Protein AF-A0A532U6E9-F1 (afdb_monomer)

Secondary structure (DSSP, 8-state):
---GGGHHHHHHHHHTTT-HHHHHHHH-SSHHHHHHTHHHHTT----HHHHHHHHHHHHHHHHTT----HHHHHHHHHHHHHTS-TTPPPPHHHHHHHHHHHHHHTT-SSHHHHHHHHTTTTT-PPPHHHHHHHHHHGGG-HHHHHHHHT-SS--HHHHHHHHHHHHTT--GGGHHHHHHHH-SSS--GGG-S--HHHHHHHHHH--S-HHHHHHHHHHT--GGGHHHHHHHHHHHT-HHHHHHHHHHHHT-

Sequence (252 aa):
MAQDSDVPELLEKHLMRFYPERFLPNHVRTARDLFDNRRFVREFACDEFALKYLLDVIIEAVQDGERFRTLDCLRVIRDIVKRRPSELQLGCRTLDRLFFLYRAFIFHRNADVRWCVSWFVKDQVLDDDKIRWLISNYKKSKHVVDRLLLHPCRHPLITDWAAKVWEAGEFRDRRSQVIGLLISDDIPPFVGETDNTAIIWAIYYARVTDEVKRQLLMKHFSFDGIDALLEVCNRLDYPSVLEFALDAAHRR

Foldseek 3Di:
DPDPVCVVVVVLLQCCQVCVVVRVVVQDQALASCLVSLVSLLVHALDQVSLLNLLVRVVVCVVVVHDHPQLSSLLSSLSNLVNDDLPDAHDPSSLVSLLVLLVVFCLPPDPSSVVSSLSSCPSHADDPVSLVVLLVCVVRHVSSVCCLLQPQAQDPSSLVSLVVCVVVVHPVVLQLSSQQNPDDLARDCVVDPDPLLSVLSNLLSHRYDPVSSLVHCLVSDDPSNVVSSVVSCVVSVPVVSVVSVVVVVVVD

Solvent-accessible surface area (backbone atoms only — not comparable to full-atom values): 14300 Å² total; per-residue (Å²): 132,83,59,84,81,51,51,64,58,54,49,47,52,61,41,24,62,79,41,34,89,76,36,37,68,78,63,40,74,41,47,62,34,39,51,77,45,37,76,54,62,44,67,31,67,62,43,69,68,54,52,44,54,54,47,50,32,46,49,51,35,61,76,73,65,54,89,62,65,59,60,64,44,48,45,35,55,32,50,22,59,66,63,41,61,79,86,63,73,73,56,70,75,49,46,51,53,37,46,50,54,27,68,74,33,52,78,42,90,51,63,68,44,21,57,39,37,52,54,58,64,53,68,41,86,70,56,71,71,60,48,53,52,39,68,78,43,30,93,78,30,72,67,42,39,48,52,64,63,56,44,67,60,74,47,71,72,57,31,57,47,35,52,53,37,53,76,69,62,53,58,72,95,47,42,26,41,45,50,3,56,59,35,65,96,51,77,55,76,89,67,57,98,58,61,54,47,46,49,52,48,9,50,70,54,29,57,59,57,72,67,58,41,50,53,50,50,59,72,66,60,50,81,94,21,45,70,53,46,54,54,50,29,66,74,69,70,40,64,70,52,52,52,52,53,51,56,56,58,76,73,109

Radius of gyration: 23.08 Å; Cα contacts (8 Å, |Δi|>4): 278; chains: 1; bounding box: 60×30×74 Å

pLDDT: mean 94.99, std 6.85, range [49.75, 98.81]

Mean predicted aligned error: 4.26 Å

Structure (mmCIF, N/CA/C/O backbone):
data_AF-A0A532U6E9-F1
#
_entry.id   AF-A0A532U6E9-F1
#
loop_
_atom_site.group_PDB
_atom_site.id
_atom_site.type_symbol
_atom_site.label_atom_id
_atom_site.label_alt_id
_atom_site.label_comp_id
_atom_site.label_asym_id
_atom_site.label_entity_id
_atom_site.label_seq_id
_atom_site.pdbx_PDB_ins_code
_atom_site.Cartn_x
_atom_site.Cartn_y
_atom_site.Cartn_z
_atom_site.occupancy
_atom_site.B_iso_or_equiv
_atom_site.auth_seq_id
_atom_site.auth_comp_id
_atom_site.auth_asym_id
_atom_site.auth_atom_id
_atom_site.pdbx_PDB_model_num
ATOM 1 N N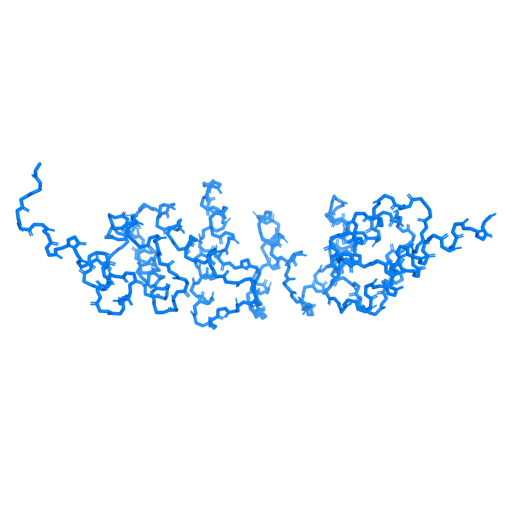 . MET A 1 1 ? 0.724 8.693 44.425 1.00 49.75 1 MET A N 1
ATOM 2 C CA . MET A 1 1 ? 0.483 7.386 45.068 1.00 49.75 1 MET A CA 1
ATOM 3 C C . MET A 1 1 ? -0.780 6.833 44.4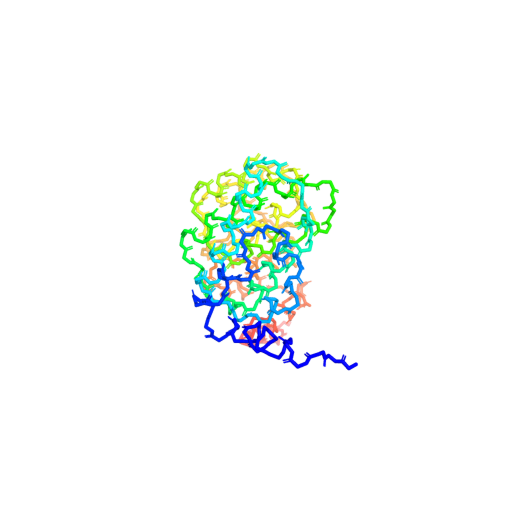41 1.00 49.75 1 MET A C 1
ATOM 5 O O . MET A 1 1 ? -1.822 7.441 44.640 1.00 49.75 1 MET A O 1
ATOM 9 N N . ALA A 1 2 ? -0.673 5.814 43.586 1.00 50.19 2 ALA A N 1
ATOM 10 C CA . ALA A 1 2 ? -1.857 5.099 43.108 1.00 50.19 2 ALA A CA 1
ATOM 11 C C . ALA A 1 2 ? -2.498 4.405 44.319 1.00 50.19 2 ALA A C 1
ATOM 13 O O . ALA A 1 2 ? -1.767 3.891 45.166 1.00 50.19 2 ALA A O 1
ATOM 14 N N . GLN A 1 3 ? -3.820 4.478 44.455 1.00 55.97 3 GLN A N 1
ATOM 15 C CA . GLN A 1 3 ? -4.530 3.733 45.494 1.00 55.97 3 GLN A CA 1
ATOM 16 C C . GLN A 1 3 ? -4.402 2.235 45.172 1.00 55.97 3 GLN A C 1
ATOM 18 O O . GLN A 1 3 ? -4.444 1.860 44.002 1.00 55.97 3 GLN A O 1
ATOM 23 N N . ASP A 1 4 ? -4.242 1.376 46.184 1.00 62.16 4 ASP A N 1
ATOM 24 C CA . ASP A 1 4 ? -4.079 -0.083 46.010 1.00 62.16 4 ASP A CA 1
ATOM 25 C C . ASP A 1 4 ? -5.216 -0.742 45.189 1.00 62.16 4 ASP A C 1
ATOM 27 O O . ASP A 1 4 ? -5.048 -1.845 44.670 1.00 62.16 4 ASP A O 1
ATOM 31 N N . SER A 1 5 ? -6.352 -0.056 45.004 1.00 61.44 5 SER A N 1
ATOM 32 C CA . SER A 1 5 ? -7.466 -0.470 44.141 1.00 61.44 5 SER A CA 1
ATOM 33 C C . SER A 1 5 ? -7.154 -0.484 42.639 1.00 61.44 5 SER A C 1
ATOM 35 O O . SER A 1 5 ? -7.855 -1.167 41.898 1.00 61.44 5 SER A O 1
ATOM 37 N N . ASP A 1 6 ? -6.116 0.222 42.181 1.00 82.00 6 ASP A N 1
ATOM 38 C CA . ASP A 1 6 ? -5.831 0.395 40.744 1.00 82.00 6 ASP A CA 1
ATOM 39 C C . ASP A 1 6 ? -4.861 -0.663 40.194 1.00 82.00 6 ASP A C 1
ATOM 41 O O . ASP A 1 6 ? -4.665 -0.778 38.981 1.00 82.00 6 ASP A O 1
ATOM 45 N N . VAL A 1 7 ? -4.235 -1.450 41.078 1.00 89.94 7 VAL A N 1
ATOM 46 C CA . VAL A 1 7 ? -3.228 -2.444 40.685 1.00 89.94 7 VAL A CA 1
ATOM 47 C C . VAL A 1 7 ? -3.828 -3.558 39.817 1.00 89.94 7 VAL A C 1
ATOM 49 O O . VAL A 1 7 ? -3.242 -3.837 38.769 1.00 89.94 7 VAL A O 1
ATOM 52 N N . PRO A 1 8 ? -4.985 -4.171 40.154 1.00 92.38 8 PRO A N 1
ATOM 53 C CA . PRO A 1 8 ? -5.589 -5.195 39.303 1.00 92.38 8 PRO A CA 1
ATOM 54 C C . PRO A 1 8 ? -5.927 -4.674 37.902 1.00 92.38 8 PRO A C 1
ATOM 56 O O . PRO A 1 8 ? -5.563 -5.309 36.917 1.00 92.38 8 PRO A O 1
ATOM 59 N N . GLU A 1 9 ? -6.535 -3.490 37.795 1.00 91.31 9 GLU A N 1
ATOM 60 C CA . GLU A 1 9 ? -6.903 -2.900 36.501 1.00 91.31 9 GLU A CA 1
ATOM 61 C C . GLU A 1 9 ? -5.664 -2.589 35.648 1.00 91.31 9 GLU A C 1
ATOM 63 O O . GLU A 1 9 ? -5.637 -2.852 34.444 1.00 91.31 9 GLU A O 1
ATOM 68 N N . LEU A 1 10 ? -4.605 -2.054 36.264 1.00 91.44 10 LEU A N 1
ATOM 69 C CA . LEU A 1 10 ? -3.346 -1.803 35.569 1.00 91.44 10 LEU A CA 1
ATOM 70 C C . LEU A 1 10 ? -2.729 -3.106 35.044 1.00 91.44 10 LEU A C 1
ATOM 72 O O . LEU A 1 10 ? -2.256 -3.149 33.905 1.00 91.44 10 LEU A O 1
ATOM 76 N N . LEU A 1 11 ? -2.751 -4.171 35.850 1.00 93.75 11 LEU A N 1
ATOM 77 C CA . LEU A 1 11 ? -2.273 -5.488 35.439 1.00 93.75 11 LEU A CA 1
ATOM 78 C C . LEU A 1 11 ? -3.103 -6.044 34.280 1.00 93.75 11 LEU A C 1
ATOM 80 O O . LEU A 1 11 ? -2.515 -6.496 33.299 1.00 93.75 11 LEU A O 1
ATOM 84 N N . GLU A 1 12 ? -4.434 -5.958 34.329 1.00 94.19 12 GLU A N 1
ATOM 85 C CA . GLU A 1 12 ? -5.301 -6.389 33.224 1.00 94.19 12 GLU A CA 1
ATOM 86 C C . GLU A 1 12 ? -4.990 -5.630 31.927 1.00 94.19 12 GLU A C 1
ATOM 88 O O . GLU A 1 12 ? -4.822 -6.251 30.871 1.00 94.19 12 GLU A O 1
ATOM 93 N N . LYS A 1 13 ? -4.783 -4.307 32.004 1.00 92.69 13 LYS A N 1
ATOM 94 C CA . LYS A 1 13 ? -4.394 -3.493 30.843 1.00 92.69 13 LYS A CA 1
ATOM 95 C C . LYS A 1 13 ? -3.073 -3.942 30.223 1.00 92.69 13 LYS A C 1
ATOM 97 O O . LYS A 1 13 ? -2.944 -3.954 28.998 1.00 92.69 13 LYS A O 1
ATOM 102 N N . HIS A 1 14 ? -2.101 -4.347 31.039 1.00 92.50 14 HIS A N 1
ATOM 103 C CA . HIS A 1 14 ? -0.853 -4.928 30.544 1.00 92.50 14 HIS A CA 1
ATOM 104 C C . HIS A 1 14 ? -1.028 -6.359 30.022 1.00 92.50 14 HIS A C 1
ATOM 106 O O . HIS A 1 14 ? -0.367 -6.730 29.052 1.00 92.50 14 HIS A O 1
ATOM 112 N N . LEU A 1 15 ? -1.921 -7.155 30.613 1.00 93.44 15 LEU A N 1
ATOM 113 C CA . LEU A 1 15 ? -2.228 -8.513 30.161 1.00 93.44 15 LEU A CA 1
ATOM 114 C C . LEU A 1 15 ? -2.957 -8.537 28.813 1.00 93.44 15 LEU A C 1
ATOM 116 O O . LEU A 1 15 ? -2.807 -9.516 28.080 1.00 93.44 15 LEU A O 1
ATOM 120 N N . MET A 1 16 ? -3.655 -7.460 28.433 1.00 94.06 16 MET A N 1
ATOM 121 C CA . MET A 1 16 ? -4.300 -7.343 27.118 1.00 94.06 16 MET A CA 1
ATOM 122 C C . MET A 1 16 ? -3.352 -7.631 25.947 1.00 94.06 16 MET A C 1
ATOM 124 O O . MET A 1 16 ? -3.779 -8.221 24.961 1.00 94.06 16 MET A O 1
ATOM 128 N N . ARG A 1 17 ? -2.067 -7.259 26.046 1.00 92.19 17 ARG A N 1
ATOM 129 C CA . ARG A 1 17 ? -1.097 -7.492 24.957 1.00 92.19 17 ARG A CA 1
ATOM 130 C C . ARG A 1 17 ? -0.740 -8.966 24.762 1.00 92.19 17 ARG A C 1
ATOM 132 O O . ARG A 1 17 ? -0.229 -9.329 23.710 1.00 92.19 17 ARG A O 1
ATOM 139 N N . PHE A 1 18 ? -0.944 -9.781 25.794 1.00 92.69 18 PHE A N 1
ATOM 140 C CA . PHE A 1 18 ? -0.621 -11.207 25.796 1.00 92.69 18 PHE A CA 1
ATOM 141 C C . PHE A 1 18 ? -1.860 -12.072 25.565 1.00 92.69 18 PHE A C 1
ATOM 143 O O . PHE A 1 18 ? -1.761 -13.120 24.938 1.00 92.69 18 PHE A O 1
ATOM 150 N N . TYR A 1 19 ? -3.018 -11.628 26.060 1.00 94.94 19 TYR A N 1
ATOM 151 C CA . TYR A 1 19 ? -4.281 -12.360 25.982 1.00 94.94 19 TYR A CA 1
ATOM 152 C C . TYR A 1 19 ? -5.419 -11.431 25.524 1.00 94.94 19 TYR A C 1
ATOM 154 O O . TYR A 1 19 ? -6.351 -11.165 26.296 1.00 94.94 19 TYR A O 1
ATOM 162 N N . PRO A 1 20 ? -5.357 -10.899 24.288 1.00 95.31 20 PRO A N 1
ATOM 163 C CA . PRO A 1 20 ? -6.310 -9.899 23.813 1.00 95.31 20 PRO A CA 1
ATOM 164 C C . PRO A 1 20 ? -7.749 -10.417 23.827 1.00 95.31 20 PRO A C 1
ATOM 166 O O . PRO A 1 20 ? -8.643 -9.689 24.241 1.00 95.31 20 PRO A O 1
ATOM 169 N N . GLU A 1 21 ? -7.972 -11.689 23.494 1.00 95.75 21 GLU A N 1
ATOM 170 C CA . GLU A 1 21 ? -9.293 -12.337 23.521 1.00 95.75 21 GLU A CA 1
ATOM 171 C C . GLU A 1 21 ? -10.008 -12.233 24.868 1.00 95.75 21 GLU A C 1
ATOM 173 O O . GLU A 1 21 ? -11.226 -12.073 24.922 1.00 95.75 21 GLU A O 1
ATOM 178 N N . ARG A 1 22 ? -9.245 -12.288 25.964 1.00 95.88 22 ARG A N 1
ATOM 179 C CA . ARG A 1 22 ? -9.795 -12.296 27.318 1.00 95.88 22 ARG A CA 1
ATOM 180 C C . ARG A 1 22 ? -10.010 -10.895 27.877 1.00 95.88 22 ARG A C 1
ATOM 182 O O . ARG A 1 22 ? -10.997 -10.674 28.571 1.00 95.88 22 ARG A O 1
ATOM 189 N N . PHE A 1 23 ? -9.072 -9.980 27.637 1.00 96.06 23 PHE A N 1
ATOM 190 C CA . PHE A 1 23 ? -9.046 -8.692 28.339 1.00 96.06 23 PHE A CA 1
ATOM 191 C C . PHE A 1 23 ? -9.462 -7.510 27.461 1.00 96.06 23 PHE A C 1
ATOM 193 O O . PHE A 1 23 ? -10.037 -6.553 27.974 1.00 96.06 23 PHE A O 1
ATOM 200 N N . LEU A 1 24 ? -9.235 -7.560 26.144 1.00 95.88 24 LEU A N 1
ATOM 201 C CA . LEU A 1 24 ? -9.554 -6.432 25.266 1.00 95.88 24 LEU A CA 1
ATOM 202 C C . LEU A 1 24 ? -11.051 -6.066 25.290 1.00 95.88 24 LEU A C 1
ATOM 204 O O . LEU A 1 24 ? -11.338 -4.881 25.463 1.00 95.88 24 LEU A O 1
ATOM 208 N N . PRO A 1 25 ? -12.007 -7.020 25.235 1.00 97.06 25 PRO A N 1
ATOM 209 C CA . PRO A 1 25 ? -13.433 -6.681 25.282 1.00 97.06 25 PRO A CA 1
ATOM 210 C C . PRO A 1 25 ? -13.914 -6.093 26.616 1.00 97.06 25 PRO A C 1
ATOM 212 O O . PRO A 1 25 ? -14.968 -5.451 26.688 1.00 97.06 25 PRO A O 1
ATOM 215 N N . ASN A 1 26 ? -13.145 -6.288 27.690 1.00 96.06 26 ASN A N 1
ATOM 216 C CA . ASN A 1 26 ? -13.468 -5.732 29.001 1.00 96.06 26 ASN A CA 1
ATOM 217 C C . ASN A 1 26 ? -13.067 -4.259 29.109 1.00 96.06 26 ASN A C 1
ATOM 219 O O . ASN A 1 26 ? -13.745 -3.503 29.800 1.00 96.06 26 ASN A O 1
ATOM 223 N N . HIS A 1 27 ? -12.011 -3.845 28.402 1.00 96.12 27 HIS A N 1
ATOM 224 C CA . HIS A 1 27 ? -11.484 -2.480 28.477 1.00 96.12 27 HIS A CA 1
ATOM 225 C C . HIS A 1 27 ? -11.802 -1.615 27.261 1.00 96.12 27 HIS A C 1
ATOM 227 O O . HIS A 1 27 ? -11.734 -0.395 27.369 1.00 96.12 27 HIS A O 1
ATOM 233 N N . VAL A 1 28 ? -12.099 -2.212 26.106 1.00 97.62 28 VAL A N 1
ATOM 234 C CA . VAL A 1 28 ? -12.366 -1.492 24.858 1.00 97.62 28 VAL A CA 1
ATOM 235 C C . VAL A 1 28 ? -13.678 -1.990 24.273 1.00 97.62 28 VAL A C 1
ATOM 237 O O . VAL A 1 28 ? -13.712 -3.047 23.654 1.00 97.62 28 VAL A O 1
ATOM 240 N N . ARG A 1 29 ? -14.765 -1.238 24.458 1.00 97.69 29 ARG A N 1
ATOM 241 C CA . ARG A 1 29 ? -16.074 -1.549 23.855 1.00 97.69 29 ARG A CA 1
ATOM 242 C C . ARG A 1 29 ? -16.485 -0.518 22.816 1.00 97.69 29 ARG A C 1
ATOM 244 O O . ARG A 1 29 ? -17.196 -0.842 21.881 1.00 97.69 29 ARG A O 1
ATOM 251 N N . THR A 1 30 ? -16.006 0.711 22.971 1.00 98.25 30 THR A N 1
ATOM 252 C CA . THR A 1 30 ? -16.317 1.839 22.094 1.00 98.25 30 THR A CA 1
ATOM 253 C C . THR A 1 30 ? -15.047 2.490 21.544 1.00 98.25 30 THR A C 1
ATOM 255 O O . THR A 1 30 ? -13.939 2.309 22.064 1.00 98.25 30 THR A O 1
ATOM 258 N N . ALA A 1 31 ? -15.194 3.330 20.516 1.00 97.69 31 ALA A N 1
ATOM 259 C CA . ALA A 1 31 ? -14.081 4.125 19.994 1.00 97.69 31 ALA A CA 1
ATOM 260 C C . ALA A 1 31 ? -13.501 5.096 21.045 1.00 97.69 31 ALA A C 1
ATOM 262 O O . ALA A 1 31 ? -12.319 5.449 20.989 1.00 97.69 31 ALA A O 1
ATOM 263 N N . ARG A 1 32 ? -14.311 5.518 22.027 1.00 97.75 32 ARG A N 1
ATOM 264 C CA . ARG A 1 32 ? -13.841 6.313 23.168 1.00 97.75 32 ARG A CA 1
ATOM 265 C C . ARG A 1 32 ? -12.938 5.489 24.079 1.00 97.75 32 ARG A C 1
ATOM 267 O O . ARG A 1 32 ? -11.838 5.942 24.385 1.00 97.75 32 ARG A O 1
ATOM 274 N N . ASP A 1 33 ? -13.347 4.274 24.427 1.00 97.75 33 ASP A N 1
ATOM 275 C CA . ASP A 1 33 ? -12.541 3.385 25.269 1.00 97.75 33 ASP A CA 1
ATOM 276 C C . ASP A 1 33 ? -11.207 3.038 24.599 1.00 97.75 33 ASP A C 1
ATOM 278 O O . ASP A 1 33 ? -10.162 2.999 25.252 1.00 97.75 33 ASP A O 1
ATOM 282 N N . LEU A 1 34 ? -11.218 2.848 23.274 1.00 97.81 34 LEU A N 1
ATOM 283 C CA . LEU A 1 34 ? -10.000 2.670 22.485 1.00 97.81 34 LEU A CA 1
ATOM 284 C C . LEU A 1 34 ? -9.073 3.881 22.611 1.00 97.81 34 LEU A C 1
ATOM 286 O O . LEU A 1 34 ? -7.863 3.725 22.790 1.00 97.81 34 LEU A O 1
ATOM 290 N N . PHE A 1 35 ? -9.616 5.097 22.516 1.00 97.56 35 PHE A N 1
ATOM 291 C CA . PHE A 1 35 ? -8.825 6.305 22.711 1.00 97.56 35 PHE A CA 1
ATOM 292 C C . PHE A 1 35 ? -8.233 6.358 24.122 1.00 97.56 35 PHE A C 1
ATOM 294 O O . PHE A 1 35 ? -7.032 6.607 24.258 1.00 97.56 35 PHE A O 1
ATOM 301 N N . ASP A 1 36 ? -9.026 6.089 25.155 1.00 96.88 36 ASP A N 1
ATOM 302 C CA . ASP A 1 36 ? -8.587 6.158 26.550 1.00 96.88 36 ASP A CA 1
ATOM 303 C C . ASP A 1 36 ? -7.513 5.095 26.861 1.00 96.88 36 ASP A C 1
ATOM 305 O O . ASP A 1 36 ? -6.512 5.397 27.517 1.00 96.88 36 ASP A O 1
ATOM 309 N N . ASN A 1 37 ? -7.612 3.905 26.258 1.00 96.44 37 ASN A N 1
ATOM 310 C CA . ASN A 1 37 ? -6.659 2.800 26.423 1.00 96.44 37 ASN A CA 1
ATOM 311 C C . ASN A 1 37 ? -5.548 2.739 25.355 1.00 96.44 37 ASN A C 1
ATOM 313 O O . ASN A 1 37 ? -4.729 1.815 25.356 1.00 96.44 37 ASN A O 1
ATOM 317 N N . ARG A 1 38 ? -5.451 3.735 24.463 1.00 95.81 38 ARG A N 1
ATOM 318 C CA . ARG A 1 38 ? -4.562 3.714 23.280 1.00 95.81 38 ARG A CA 1
ATOM 319 C C . ARG A 1 38 ? -3.095 3.402 23.573 1.00 95.81 38 ARG A C 1
ATOM 321 O O . ARG A 1 38 ? -2.416 2.873 22.702 1.00 95.81 38 ARG A O 1
ATOM 328 N N . ARG A 1 39 ? -2.581 3.767 24.754 1.00 94.62 39 ARG A N 1
ATOM 329 C CA . ARG A 1 39 ? -1.175 3.526 25.127 1.00 94.62 39 ARG A CA 1
ATOM 330 C C . ARG A 1 39 ? -0.873 2.031 25.225 1.00 94.62 39 ARG A C 1
ATOM 332 O O . ARG A 1 39 ? 0.124 1.602 24.667 1.00 94.62 39 ARG A O 1
ATOM 339 N N . PHE A 1 40 ? -1.768 1.265 25.844 1.00 93.25 40 PHE A N 1
ATOM 340 C CA . PHE A 1 40 ? -1.619 -0.180 26.024 1.00 93.25 40 PHE A CA 1
ATOM 341 C C . PHE A 1 40 ? -1.896 -0.936 24.723 1.00 93.25 40 PHE A C 1
ATOM 343 O O . PHE A 1 40 ? -1.117 -1.791 24.312 1.00 93.25 40 PHE A O 1
ATOM 350 N N . VAL A 1 41 ? -2.967 -0.559 24.016 1.00 93.44 41 VAL A N 1
ATOM 351 C CA . VAL A 1 41 ? -3.371 -1.219 22.763 1.00 93.44 41 VAL A CA 1
ATOM 352 C C . VAL A 1 41 ? -2.329 -1.025 21.656 1.00 93.44 41 VAL A C 1
ATOM 354 O O . VAL A 1 41 ? -2.080 -1.920 20.852 1.00 93.44 41 VAL A O 1
ATOM 357 N N . ARG A 1 42 ? -1.650 0.129 21.632 1.00 91.81 42 ARG A N 1
ATOM 358 C CA . ARG A 1 42 ? -0.570 0.383 20.674 1.00 91.81 42 ARG A CA 1
ATOM 359 C C . ARG A 1 42 ? 0.620 -0.534 20.841 1.00 91.81 42 ARG A C 1
ATOM 361 O O . ARG A 1 42 ? 1.437 -0.498 19.941 1.00 91.81 42 ARG A O 1
ATOM 368 N N . GLU A 1 43 ? 0.782 -1.300 21.912 1.00 88.62 43 GLU A N 1
ATOM 369 C CA . GLU A 1 43 ? 1.930 -2.206 22.073 1.00 88.62 43 GLU A CA 1
ATOM 370 C C . GLU A 1 43 ? 1.693 -3.595 21.480 1.00 88.62 43 GLU A C 1
ATOM 372 O O . GLU A 1 43 ? 2.599 -4.425 21.489 1.00 88.62 43 GLU A O 1
ATOM 377 N N . PHE A 1 44 ? 0.501 -3.854 20.945 1.00 88.88 44 PHE A N 1
ATOM 378 C CA . PHE A 1 44 ? 0.165 -5.173 20.441 1.00 88.88 44 PHE A CA 1
ATOM 379 C C . PHE A 1 44 ? 1.067 -5.553 19.261 1.00 88.88 44 PHE A C 1
ATOM 381 O O . PHE A 1 44 ? 1.377 -4.733 18.380 1.00 88.88 44 PHE A O 1
ATOM 388 N N . ALA A 1 45 ? 1.464 -6.827 19.243 1.00 84.50 45 ALA A N 1
ATOM 389 C CA . ALA A 1 45 ? 1.881 -7.480 18.013 1.00 84.50 45 ALA A CA 1
ATOM 390 C C . ALA A 1 45 ? 0.707 -7.463 17.017 1.00 84.50 45 ALA A C 1
ATOM 392 O O . ALA A 1 45 ? -0.440 -7.246 17.409 1.00 84.50 45 ALA A O 1
ATOM 393 N N . CYS A 1 46 ? 0.981 -7.657 15.726 1.00 82.25 46 CYS A N 1
ATOM 394 C CA . CYS A 1 46 ? -0.074 -7.778 14.718 1.00 82.25 46 CYS A CA 1
ATOM 395 C C . CYS A 1 46 ? -0.827 -9.111 14.900 1.00 82.25 46 CYS A C 1
ATOM 397 O O . CYS A 1 46 ? -0.619 -10.054 14.144 1.00 82.25 46 CYS A O 1
ATOM 399 N N . ASP A 1 47 ? -1.654 -9.176 15.942 1.00 89.19 47 ASP A N 1
ATOM 400 C CA . ASP A 1 47 ? -2.556 -10.271 16.271 1.00 89.19 47 ASP A CA 1
ATOM 401 C C . ASP A 1 47 ? -3.881 -10.101 15.517 1.00 89.19 47 ASP A C 1
ATOM 403 O O . ASP A 1 47 ? -4.477 -9.018 15.513 1.00 89.19 47 ASP A O 1
ATOM 407 N N . GLU A 1 48 ? -4.333 -11.169 14.863 1.00 91.38 48 GLU A N 1
ATOM 408 C CA . GLU A 1 48 ? -5.500 -11.136 13.978 1.00 91.38 48 GLU A CA 1
ATOM 409 C C . GLU A 1 48 ? -6.794 -10.878 14.760 1.00 91.38 48 GLU A C 1
ATOM 411 O O . GLU A 1 48 ? -7.632 -10.087 14.317 1.00 91.38 48 GLU A O 1
ATOM 416 N N . PHE A 1 49 ? -6.952 -11.500 15.937 1.00 94.31 49 PHE A N 1
ATOM 417 C CA . PHE A 1 49 ? -8.128 -11.284 16.776 1.00 94.31 49 PHE A CA 1
ATOM 418 C C . PHE A 1 49 ? -8.201 -9.825 17.223 1.00 94.31 49 PHE A C 1
ATOM 420 O O . PHE A 1 49 ? -9.217 -9.161 17.003 1.00 94.31 49 PHE A O 1
ATOM 427 N N . ALA A 1 50 ? -7.122 -9.310 17.814 1.00 95.00 50 ALA A N 1
ATOM 428 C CA . ALA A 1 50 ? -7.098 -7.959 18.346 1.00 95.00 50 ALA A CA 1
ATOM 429 C C . ALA A 1 50 ? -7.325 -6.917 17.250 1.00 95.00 50 ALA A C 1
ATOM 431 O O . ALA A 1 50 ? -8.127 -6.001 17.426 1.00 95.00 50 ALA A O 1
ATOM 432 N N . LEU A 1 51 ? -6.657 -7.067 16.102 1.00 96.12 51 LEU A N 1
ATOM 433 C CA . LEU A 1 51 ? -6.840 -6.165 14.972 1.00 96.12 51 LEU A CA 1
ATOM 434 C C . LEU A 1 51 ? -8.295 -6.175 14.496 1.00 96.12 51 LEU A C 1
ATOM 436 O O . LEU A 1 51 ? -8.892 -5.109 14.352 1.00 96.12 51 LEU A O 1
ATOM 440 N N . LYS A 1 52 ? -8.884 -7.357 14.296 1.00 96.56 52 LYS A N 1
ATOM 441 C CA . LYS A 1 52 ? -10.277 -7.485 13.864 1.00 96.56 52 LYS A CA 1
ATOM 442 C C . LYS A 1 52 ? -11.248 -6.860 14.867 1.00 96.56 52 LYS A C 1
ATOM 444 O O . LYS A 1 52 ? -12.103 -6.082 14.457 1.00 96.56 52 LYS A O 1
ATOM 449 N N . TYR A 1 53 ? -11.087 -7.152 16.156 1.00 97.62 53 TYR A N 1
ATOM 450 C CA . TYR A 1 53 ? -11.942 -6.615 17.214 1.00 97.62 53 TYR A CA 1
ATOM 451 C C . TYR A 1 53 ? -11.901 -5.080 17.249 1.00 97.62 53 TYR A C 1
ATOM 453 O O . TYR A 1 53 ? -12.933 -4.416 17.254 1.00 97.62 53 TYR A O 1
ATOM 461 N N . LEU A 1 54 ? -10.702 -4.493 17.199 1.00 98.00 54 LEU A N 1
ATOM 462 C CA . LEU A 1 54 ? -10.537 -3.037 17.191 1.00 98.00 54 LEU A CA 1
ATOM 463 C C . LEU A 1 54 ? -11.091 -2.385 15.921 1.00 98.00 54 LEU A C 1
ATOM 465 O O . LEU A 1 54 ? -11.584 -1.258 15.971 1.00 98.00 54 LEU A O 1
ATOM 469 N N . LEU A 1 55 ? -10.989 -3.070 14.779 1.00 98.31 55 LEU A N 1
ATOM 470 C CA . LEU A 1 55 ? -11.603 -2.617 13.537 1.00 98.31 55 LEU A CA 1
ATOM 471 C C . LEU A 1 55 ? -13.124 -2.598 13.653 1.00 98.31 55 LEU A C 1
ATOM 473 O O . LEU A 1 55 ? -13.711 -1.599 13.253 1.00 98.31 55 LEU A O 1
ATOM 477 N N . ASP A 1 56 ? -13.736 -3.644 14.212 1.00 98.38 56 ASP A N 1
ATOM 478 C CA . ASP A 1 56 ? -15.188 -3.711 14.421 1.00 98.38 56 ASP A CA 1
ATOM 479 C C . ASP A 1 56 ? -15.661 -2.528 15.294 1.00 98.38 56 ASP A C 1
ATOM 481 O O . ASP A 1 56 ? -16.520 -1.767 14.857 1.00 98.38 56 ASP A O 1
ATOM 485 N N . VAL A 1 57 ? -14.980 -2.245 16.416 1.00 98.44 57 VAL A N 1
ATOM 486 C CA . VAL A 1 57 ? -15.279 -1.087 17.291 1.00 98.44 57 VAL A CA 1
ATOM 487 C C . VAL A 1 57 ? -15.231 0.261 16.549 1.00 98.44 57 VAL A C 1
ATOM 489 O O . VAL A 1 57 ? -16.061 1.141 16.778 1.00 98.44 57 VAL A O 1
ATOM 492 N N . ILE A 1 58 ? -14.245 0.474 15.670 1.00 98.44 58 ILE A N 1
ATOM 493 C CA . ILE A 1 58 ? -14.151 1.727 14.897 1.00 98.44 58 ILE A CA 1
ATOM 494 C C . ILE A 1 58 ? -15.196 1.761 13.778 1.00 98.44 58 ILE A C 1
ATOM 496 O O . ILE A 1 58 ? -15.725 2.830 13.479 1.00 98.44 58 ILE A O 1
ATOM 500 N N . ILE A 1 59 ? -15.463 0.629 13.126 1.00 98.62 59 ILE A N 1
ATOM 501 C CA . ILE A 1 59 ? -16.427 0.537 12.026 1.00 98.62 59 ILE A CA 1
ATOM 502 C C . ILE A 1 59 ? -17.836 0.836 12.526 1.00 98.62 59 ILE A C 1
ATOM 504 O O . ILE A 1 59 ? -18.515 1.630 11.878 1.00 98.62 59 ILE A O 1
ATOM 508 N N . GLU A 1 60 ? -18.232 0.285 13.673 1.00 98.50 60 GLU A N 1
ATOM 509 C CA . GLU A 1 60 ? -19.515 0.582 14.323 1.00 98.50 60 GLU A CA 1
ATOM 510 C C . GLU A 1 60 ? -19.658 2.090 14.570 1.00 98.50 60 GLU A C 1
ATOM 512 O O . GLU A 1 60 ? -20.563 2.720 14.028 1.00 98.50 60 GLU A O 1
ATOM 517 N N . ALA A 1 61 ? -18.672 2.719 15.223 1.00 98.06 61 ALA A N 1
ATOM 518 C CA . ALA A 1 61 ? -18.683 4.166 15.460 1.00 98.06 61 ALA A CA 1
ATOM 519 C C . ALA A 1 61 ? -18.768 5.000 14.161 1.00 98.06 61 ALA A C 1
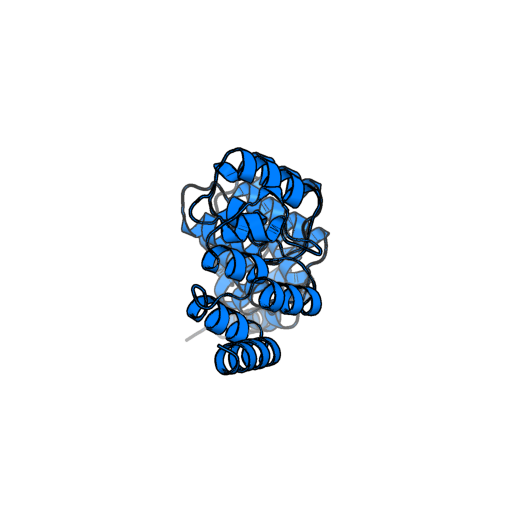ATOM 521 O O . ALA A 1 61 ? -19.367 6.076 14.135 1.00 98.06 61 ALA A O 1
ATOM 522 N N . VAL A 1 62 ? -18.163 4.531 13.063 1.00 98.06 62 VAL A N 1
ATOM 523 C CA . VAL A 1 62 ? -18.259 5.188 11.747 1.00 98.06 62 VAL A CA 1
ATOM 524 C C . VAL A 1 62 ? -19.650 5.031 11.138 1.00 98.06 62 VAL A C 1
ATOM 526 O O . VAL A 1 62 ? -20.167 5.995 10.574 1.00 98.06 62 VAL A O 1
ATOM 529 N N . GLN A 1 63 ? -20.238 3.838 11.219 1.00 97.81 63 GLN A N 1
ATOM 530 C CA . GLN A 1 63 ? -21.560 3.536 10.668 1.00 97.81 63 GLN A CA 1
ATOM 531 C C . GLN A 1 63 ? -22.669 4.274 11.420 1.00 97.81 63 GLN A C 1
ATOM 533 O O . GLN A 1 63 ? -23.566 4.824 10.783 1.00 97.81 63 GLN A O 1
ATOM 538 N N . ASP A 1 64 ? -22.536 4.383 12.739 1.00 97.88 64 ASP A N 1
ATOM 539 C CA . ASP A 1 64 ? -23.481 5.085 13.610 1.00 97.88 64 ASP A CA 1
ATOM 540 C C . ASP A 1 64 ? -23.316 6.615 13.563 1.00 97.88 64 ASP A C 1
ATOM 542 O O . ASP A 1 64 ? -24.090 7.366 14.158 1.00 97.88 64 ASP A O 1
ATOM 546 N N . GLY A 1 65 ? -22.310 7.115 12.834 1.00 96.44 65 GLY A N 1
ATOM 547 C CA . GLY A 1 65 ? -22.022 8.546 12.736 1.00 96.44 65 GLY A CA 1
ATOM 548 C C . GLY A 1 65 ? -21.536 9.154 14.055 1.00 96.44 65 GLY A C 1
ATOM 549 O O . GLY A 1 65 ? -21.632 10.372 14.254 1.00 96.44 65 GLY A O 1
ATOM 550 N N . GLU A 1 66 ? -21.007 8.329 14.958 1.00 96.31 66 GLU A N 1
ATOM 551 C CA . GLU A 1 66 ? -20.505 8.773 16.246 1.00 96.31 66 GLU A CA 1
ATOM 552 C C . GLU A 1 66 ? -19.286 9.681 16.078 1.00 96.31 66 GLU A C 1
ATOM 554 O O . GLU A 1 66 ? -18.387 9.476 15.254 1.00 96.31 66 GLU A O 1
ATOM 559 N N . ARG A 1 67 ? -19.214 10.717 16.915 1.00 95.56 67 ARG A N 1
ATOM 560 C CA . ARG A 1 67 ? -18.025 11.566 16.986 1.00 95.56 67 ARG A CA 1
ATOM 561 C C . ARG A 1 67 ? -17.009 10.930 17.922 1.00 95.56 67 ARG A C 1
ATOM 563 O O . ARG A 1 67 ? -17.236 10.850 19.123 1.00 95.56 67 ARG A O 1
ATOM 570 N N . PHE A 1 68 ? -15.838 10.600 17.394 1.00 96.94 68 PHE A N 1
ATOM 571 C CA . PHE A 1 68 ? -14.716 10.093 18.182 1.00 96.94 68 PHE A CA 1
ATOM 572 C C . PHE A 1 68 ? -13.396 10.760 17.783 1.00 96.94 68 PHE A C 1
ATOM 574 O O . PHE A 1 68 ? -13.315 11.547 16.835 1.00 96.94 68 PHE A O 1
ATOM 581 N N . ARG A 1 69 ? -12.324 10.466 18.527 1.00 97.31 69 ARG A N 1
ATOM 582 C CA . ARG A 1 69 ? -10.963 10.943 18.235 1.00 97.31 69 ARG A CA 1
ATOM 583 C C . ARG A 1 69 ? -10.385 10.175 17.040 1.00 97.31 69 ARG A C 1
ATOM 585 O O . ARG A 1 69 ? -9.495 9.342 17.197 1.00 97.31 69 ARG A O 1
ATOM 592 N N . THR A 1 70 ? -10.909 10.456 15.844 1.00 97.50 70 THR A N 1
ATOM 593 C CA . THR A 1 70 ? -10.667 9.699 14.604 1.00 97.50 70 THR A CA 1
ATOM 594 C C . THR A 1 70 ? -9.188 9.448 14.340 1.00 97.50 70 THR A C 1
ATOM 596 O O . THR A 1 70 ? -8.776 8.3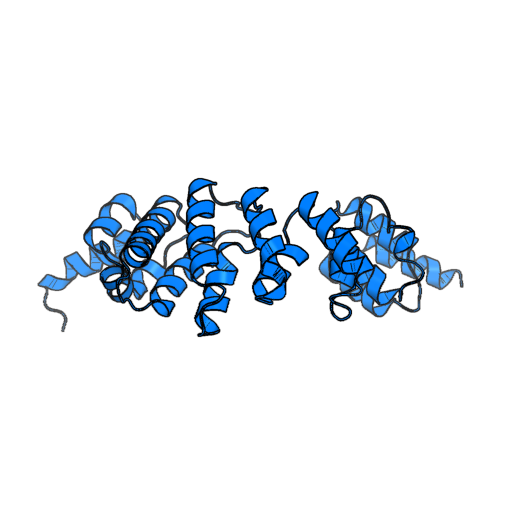02 14.204 1.00 97.50 70 THR A O 1
ATOM 599 N N . LEU A 1 71 ? -8.363 10.500 14.317 1.00 98.25 71 LEU A N 1
ATOM 600 C CA . LEU A 1 71 ? -6.937 10.353 14.022 1.00 98.25 71 LEU A CA 1
ATOM 601 C C . LEU A 1 71 ? -6.224 9.455 15.041 1.00 98.25 71 LEU A C 1
ATOM 603 O O . LEU A 1 71 ? -5.422 8.610 14.651 1.00 98.25 71 LEU A O 1
ATOM 607 N N . ASP A 1 72 ? -6.503 9.625 16.332 1.00 98.12 72 ASP A N 1
ATOM 608 C CA . ASP A 1 72 ? -5.841 8.860 17.385 1.00 98.12 72 ASP A CA 1
ATOM 609 C C . ASP A 1 72 ? -6.218 7.382 17.351 1.00 98.12 72 ASP A C 1
ATOM 611 O O . ASP A 1 72 ? -5.323 6.548 17.491 1.00 98.12 72 ASP A O 1
ATOM 615 N N . CYS A 1 73 ? -7.494 7.068 17.105 1.00 98.19 73 CYS A N 1
ATOM 616 C CA . CYS A 1 73 ? -7.982 5.693 16.978 1.00 98.19 73 CYS A CA 1
ATOM 617 C C . CYS A 1 73 ? -7.402 5.017 15.730 1.00 98.19 73 CYS A C 1
ATOM 619 O O . CYS A 1 73 ? -6.848 3.924 15.817 1.00 98.19 73 CYS A O 1
ATOM 621 N N . LEU A 1 74 ? -7.414 5.704 14.581 1.00 98.44 74 LEU A N 1
ATOM 622 C CA . LEU A 1 74 ? -6.806 5.187 13.351 1.00 98.44 74 LEU A CA 1
ATOM 623 C C . LEU A 1 74 ? -5.294 4.973 13.506 1.00 98.44 74 LEU A C 1
ATOM 625 O O . LEU A 1 74 ? -4.755 4.018 12.954 1.00 98.44 74 LEU A O 1
ATOM 629 N N . ARG A 1 75 ? -4.601 5.825 14.278 1.00 97.94 75 ARG A N 1
ATOM 630 C CA . ARG A 1 75 ? -3.174 5.637 14.590 1.00 97.94 75 ARG A CA 1
ATOM 631 C C . ARG A 1 75 ? -2.926 4.349 15.369 1.00 97.94 75 ARG A C 1
ATOM 633 O O . ARG A 1 75 ? -1.922 3.707 15.097 1.00 97.94 75 ARG A O 1
ATOM 640 N N . VAL A 1 76 ? -3.825 3.954 16.278 1.00 97.31 76 VAL A N 1
ATOM 641 C CA . VAL A 1 76 ? -3.710 2.659 16.974 1.00 97.31 76 VAL A CA 1
ATOM 642 C C . VAL A 1 76 ? -3.726 1.512 15.963 1.00 97.31 76 VAL A C 1
ATOM 644 O O . VAL A 1 76 ? -2.785 0.725 15.936 1.00 97.31 76 VAL A O 1
ATOM 647 N N . ILE A 1 77 ? -4.725 1.476 15.073 1.00 97.81 77 ILE A N 1
ATOM 648 C CA . ILE A 1 77 ? -4.822 0.453 14.017 1.00 97.81 77 ILE A CA 1
ATOM 649 C C . ILE A 1 77 ? -3.580 0.461 13.127 1.00 97.81 77 ILE A C 1
ATOM 651 O O . ILE A 1 77 ? -2.983 -0.582 12.874 1.00 97.81 77 ILE A O 1
ATOM 655 N N . ARG A 1 78 ? -3.156 1.647 12.677 1.00 96.69 78 ARG A N 1
ATOM 656 C CA . ARG A 1 78 ? -1.967 1.805 11.836 1.00 96.69 78 ARG A CA 1
ATOM 657 C C . ARG A 1 78 ? -0.729 1.228 12.510 1.00 96.69 78 ARG A C 1
ATOM 659 O O . ARG A 1 78 ? 0.053 0.561 11.843 1.00 96.69 78 ARG A O 1
ATOM 666 N N . ASP A 1 79 ? -0.522 1.522 13.789 1.00 95.75 79 ASP A N 1
ATOM 667 C CA . ASP A 1 79 ? 0.671 1.087 14.512 1.00 95.75 79 ASP A CA 1
ATOM 668 C C . ASP A 1 79 ? 0.704 -0.443 14.649 1.00 95.75 79 ASP A C 1
ATOM 670 O O . ASP A 1 79 ? 1.766 -1.032 14.464 1.00 95.75 79 ASP A O 1
ATOM 674 N N . ILE A 1 80 ? -0.450 -1.090 14.853 1.00 94.38 80 ILE A N 1
ATOM 675 C CA . ILE A 1 80 ? -0.577 -2.558 14.846 1.00 94.38 80 ILE A CA 1
ATOM 676 C C . ILE A 1 80 ? -0.258 -3.118 13.451 1.00 94.38 80 ILE A C 1
ATOM 678 O O . ILE A 1 80 ? 0.622 -3.966 13.313 1.00 94.38 80 ILE A O 1
ATOM 682 N N . VAL A 1 81 ? -0.898 -2.585 12.401 1.00 94.69 81 VAL A N 1
ATOM 683 C CA . VAL A 1 81 ? -0.685 -3.015 11.005 1.00 94.69 81 VAL A CA 1
ATOM 684 C C . VAL A 1 81 ? 0.772 -2.831 10.570 1.00 94.69 81 VAL A C 1
ATOM 686 O O . VAL A 1 81 ? 1.326 -3.684 9.885 1.00 94.69 81 VAL A O 1
ATOM 689 N N . LYS A 1 82 ? 1.429 -1.741 10.983 1.00 93.12 82 LYS A N 1
ATOM 690 C CA . LYS A 1 82 ? 2.822 -1.439 10.622 1.00 93.12 82 LYS A CA 1
ATOM 691 C C . LYS A 1 82 ? 3.827 -2.416 11.242 1.00 93.12 82 LYS A C 1
ATOM 693 O O . LYS A 1 82 ? 4.916 -2.566 10.701 1.00 93.12 82 LYS A O 1
ATOM 698 N N . ARG A 1 83 ? 3.493 -3.060 12.367 1.00 91.81 83 ARG A N 1
ATOM 699 C CA . ARG A 1 83 ? 4.354 -4.079 12.995 1.00 91.81 83 ARG A CA 1
ATOM 700 C C . ARG A 1 83 ?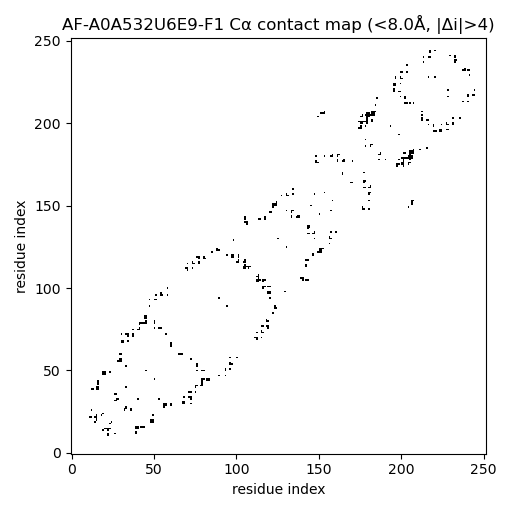 4.256 -5.450 12.343 1.00 91.81 83 ARG A C 1
ATOM 702 O O . ARG A 1 83 ? 5.004 -6.349 12.717 1.00 91.81 83 ARG A O 1
ATOM 709 N N . ARG A 1 84 ? 3.340 -5.624 11.395 1.00 91.06 84 ARG A N 1
ATOM 710 C CA . ARG A 1 84 ? 3.243 -6.847 10.612 1.00 91.06 84 ARG A CA 1
ATOM 711 C C . ARG A 1 84 ? 4.538 -7.060 9.805 1.00 91.06 84 ARG A C 1
ATOM 713 O O . ARG A 1 84 ? 5.029 -6.094 9.218 1.00 91.06 84 ARG A O 1
ATOM 720 N N . PRO A 1 85 ? 5.066 -8.295 9.715 1.00 88.00 85 PRO A N 1
ATOM 721 C CA . PRO A 1 85 ? 6.097 -8.624 8.734 1.00 88.00 85 PRO A CA 1
ATOM 722 C C . PRO A 1 85 ? 5.631 -8.259 7.317 1.00 88.00 85 PRO A C 1
ATOM 724 O O . PRO A 1 85 ? 4.467 -8.476 6.976 1.00 88.00 85 PRO A O 1
ATOM 727 N N . SER A 1 86 ? 6.516 -7.712 6.482 1.00 81.62 86 SER A N 1
ATOM 728 C CA . SER A 1 86 ? 6.169 -7.235 5.130 1.00 81.62 86 SER A CA 1
ATOM 729 C C . SER A 1 86 ? 5.607 -8.328 4.218 1.00 81.62 86 SER A C 1
ATOM 731 O O . SER A 1 86 ? 4.790 -8.039 3.349 1.00 81.62 86 SER A O 1
ATOM 733 N N . GLU A 1 87 ? 6.015 -9.575 4.436 1.00 83.81 87 GLU A N 1
ATOM 734 C CA . GLU A 1 87 ? 5.593 -10.740 3.652 1.00 83.81 87 GLU A CA 1
ATOM 735 C C . GLU A 1 87 ? 4.211 -11.265 4.062 1.00 83.81 87 GLU A C 1
ATOM 737 O O . GLU A 1 87 ? 3.528 -11.920 3.274 1.00 83.81 87 GLU A O 1
ATOM 742 N N . LEU A 1 88 ? 3.762 -10.955 5.282 1.00 89.06 88 LEU A N 1
ATOM 743 C CA . LEU A 1 88 ? 2.513 -11.486 5.805 1.00 89.06 88 LEU A CA 1
ATOM 744 C C . LEU A 1 88 ? 1.317 -10.752 5.180 1.00 89.06 88 LEU A C 1
ATOM 746 O O . LEU A 1 88 ? 1.158 -9.534 5.318 1.00 89.06 88 LEU A O 1
ATOM 750 N N . GLN A 1 89 ? 0.451 -11.512 4.514 1.00 93.94 89 GLN A N 1
ATOM 751 C CA . GLN A 1 89 ? -0.846 -11.039 4.033 1.00 93.94 89 GLN A CA 1
ATOM 752 C C . GLN A 1 89 ? -1.897 -11.201 5.132 1.00 93.94 89 GLN A C 1
ATOM 754 O O . GLN A 1 89 ? -1.926 -12.214 5.829 1.00 93.94 89 GLN A O 1
ATOM 759 N N . LEU A 1 90 ? -2.759 -10.198 5.295 1.00 93.50 90 LEU A N 1
ATOM 760 C CA . LEU A 1 90 ? -3.881 -10.278 6.226 1.00 93.50 90 LEU A CA 1
ATOM 761 C C . LEU A 1 90 ? -4.986 -11.182 5.679 1.00 93.50 90 LEU A C 1
ATOM 763 O O . LEU A 1 90 ? -5.179 -11.290 4.466 1.00 93.50 90 LEU A O 1
ATOM 767 N N . GLY A 1 91 ? -5.769 -11.774 6.582 1.00 94.38 91 GLY A N 1
ATOM 768 C CA . GLY A 1 91 ? -6.969 -12.508 6.197 1.00 94.38 91 GLY A CA 1
ATOM 769 C C . GLY A 1 91 ? -7.946 -11.614 5.425 1.00 94.38 91 GLY A C 1
ATOM 770 O O . GLY A 1 91 ? -8.106 -10.432 5.744 1.00 94.38 91 GLY A O 1
ATOM 771 N N . CYS A 1 92 ? -8.643 -12.179 4.432 1.00 95.00 92 CYS A N 1
ATOM 772 C CA . CYS A 1 92 ? -9.554 -11.430 3.553 1.00 95.00 92 CYS A CA 1
ATOM 773 C C . CYS A 1 92 ? -10.565 -10.573 4.337 1.00 95.00 92 CYS A C 1
ATOM 775 O O . CYS A 1 92 ? -10.722 -9.389 4.062 1.00 95.00 92 CYS A O 1
ATOM 777 N N . ARG A 1 93 ? -11.152 -11.129 5.404 1.00 96.06 93 ARG A N 1
ATOM 778 C CA . ARG A 1 93 ? -12.128 -10.443 6.269 1.00 96.06 93 ARG A CA 1
ATOM 779 C C . ARG A 1 93 ? -11.555 -9.237 7.018 1.00 96.06 93 ARG A C 1
ATOM 781 O O . ARG A 1 93 ? -12.299 -8.301 7.319 1.00 96.06 93 ARG A O 1
ATOM 788 N N . THR A 1 94 ? -10.277 -9.276 7.373 1.00 96.75 94 THR A N 1
ATOM 789 C CA . THR A 1 94 ? -9.582 -8.184 8.070 1.00 96.75 94 THR A CA 1
ATOM 790 C C . THR A 1 94 ? -9.157 -7.119 7.070 1.00 96.75 94 THR A C 1
ATOM 792 O O . THR A 1 94 ? -9.352 -5.925 7.309 1.00 96.75 94 THR A O 1
ATOM 795 N N . LEU A 1 95 ? -8.684 -7.540 5.896 1.00 97.31 95 LEU A N 1
ATOM 796 C CA . LEU A 1 95 ? -8.395 -6.643 4.785 1.00 97.31 95 LEU A CA 1
ATOM 797 C C . LEU A 1 95 ? -9.650 -5.903 4.295 1.00 97.31 95 LEU A C 1
ATOM 799 O O . LEU A 1 95 ? -9.571 -4.709 4.024 1.00 97.31 95 LEU A O 1
ATOM 803 N N . ASP A 1 96 ? -10.815 -6.554 4.249 1.00 98.25 96 ASP A N 1
ATOM 804 C CA . ASP A 1 96 ? -12.096 -5.922 3.899 1.00 98.25 96 ASP A CA 1
ATOM 805 C C . ASP A 1 96 ? -12.457 -4.775 4.847 1.00 98.25 96 ASP A C 1
ATOM 807 O O . ASP A 1 96 ? -12.843 -3.690 4.407 1.00 98.25 96 ASP A O 1
ATOM 811 N N . ARG A 1 97 ? -12.281 -4.991 6.153 1.00 98.56 97 ARG A N 1
ATOM 812 C CA . ARG A 1 97 ? -12.513 -3.985 7.201 1.00 98.56 97 ARG A CA 1
ATOM 813 C C . ARG A 1 97 ? -11.541 -2.815 7.090 1.00 98.56 97 ARG A C 1
ATOM 815 O O . ARG A 1 97 ? -11.945 -1.653 7.123 1.00 98.56 97 ARG A O 1
ATOM 822 N N . LEU A 1 98 ? -10.258 -3.113 6.901 1.00 98.44 98 LEU A N 1
ATOM 823 C CA . LEU A 1 98 ? -9.231 -2.101 6.663 1.00 98.44 98 LEU A CA 1
ATOM 824 C C . LEU A 1 98 ? -9.525 -1.292 5.400 1.00 98.44 98 LEU A C 1
ATOM 826 O O . LEU A 1 98 ? -9.409 -0.065 5.413 1.00 98.44 98 LEU A O 1
ATOM 830 N N . PHE A 1 99 ? -9.955 -1.955 4.326 1.00 98.62 99 PHE A N 1
ATOM 831 C CA . PHE A 1 99 ? -10.323 -1.300 3.078 1.00 98.62 99 PHE A CA 1
ATOM 832 C C . PHE A 1 99 ? -11.598 -0.461 3.229 1.00 98.62 99 PHE A C 1
ATOM 834 O O . PHE A 1 99 ? -11.686 0.627 2.662 1.00 98.62 99 PHE A O 1
ATOM 841 N N . PHE A 1 100 ? -12.572 -0.900 4.032 1.00 98.69 100 PHE A N 1
ATOM 842 C CA . PHE A 1 100 ? -13.737 -0.090 4.388 1.00 98.69 100 PHE A CA 1
ATOM 843 C C . PHE A 1 100 ? -13.314 1.232 5.045 1.00 98.69 100 PHE A C 1
ATOM 845 O O . PHE A 1 100 ? -13.681 2.299 4.548 1.00 98.69 100 PHE A O 1
ATOM 852 N N . LEU A 1 101 ? -12.473 1.178 6.084 1.00 98.69 101 LEU A N 1
ATOM 853 C CA . LEU A 1 101 ? -11.965 2.386 6.744 1.00 98.69 101 LEU A CA 1
ATOM 854 C C . LEU A 1 101 ? -11.097 3.236 5.807 1.00 98.69 101 LEU A C 1
ATOM 856 O O . LEU A 1 101 ? -11.191 4.464 5.819 1.00 98.69 101 LEU A O 1
ATOM 860 N N . TYR A 1 102 ? -10.286 2.603 4.955 1.00 98.69 102 TYR A N 1
ATOM 861 C CA . TYR A 1 102 ? -9.530 3.297 3.916 1.00 98.69 102 TYR A CA 1
ATOM 862 C C . TYR A 1 102 ? -10.461 4.113 3.012 1.00 98.69 102 TYR A C 1
ATOM 864 O O . TYR A 1 102 ? -10.264 5.319 2.879 1.00 98.69 102 TYR A O 1
ATOM 872 N N . ARG A 1 103 ? -11.524 3.512 2.461 1.00 98.44 103 ARG A N 1
ATOM 873 C CA . ARG A 1 103 ? -12.499 4.225 1.616 1.00 98.44 103 ARG A CA 1
ATOM 874 C C . ARG A 1 103 ? -13.195 5.365 2.353 1.00 98.44 103 ARG A C 1
ATOM 876 O O . ARG A 1 103 ? -13.360 6.436 1.775 1.00 98.44 103 ARG A O 1
ATOM 883 N N . ALA A 1 104 ? -13.570 5.144 3.613 1.00 98.38 104 ALA A N 1
ATOM 884 C CA . ALA A 1 104 ? -14.256 6.143 4.426 1.00 98.38 104 ALA A CA 1
ATOM 885 C C . ALA A 1 104 ? -13.394 7.397 4.672 1.00 98.38 104 ALA A C 1
ATOM 887 O O . ALA A 1 104 ? -13.912 8.511 4.715 1.00 98.38 104 ALA A O 1
ATOM 888 N N . PHE A 1 105 ? -12.071 7.236 4.799 1.00 98.56 105 PHE A N 1
ATOM 889 C CA . PHE A 1 105 ? -11.192 8.302 5.289 1.00 98.56 105 PHE A CA 1
ATOM 890 C C . PHE A 1 105 ? -10.103 8.772 4.317 1.00 98.56 105 PHE A C 1
ATOM 892 O O . PHE A 1 105 ? -9.479 9.805 4.571 1.00 98.56 105 PHE A O 1
ATOM 899 N N . ILE A 1 106 ? -9.856 8.097 3.191 1.00 98.44 106 ILE A N 1
ATOM 900 C CA . ILE A 1 106 ? -8.764 8.478 2.276 1.00 98.44 106 ILE A CA 1
ATOM 901 C C . ILE A 1 106 ? -8.978 9.839 1.596 1.00 98.44 106 ILE A C 1
ATOM 903 O O . ILE A 1 106 ? -8.011 10.469 1.164 1.00 98.44 106 ILE A O 1
ATOM 907 N N . PHE A 1 107 ? -10.219 10.332 1.556 1.00 98.38 107 PHE A N 1
ATOM 908 C CA . PHE A 1 107 ? -10.571 11.677 1.077 1.00 98.38 107 PHE A CA 1
ATOM 909 C C . PHE A 1 107 ? -10.869 12.666 2.210 1.00 98.38 107 PHE A C 1
ATOM 911 O O . PHE A 1 107 ? -11.339 13.775 1.967 1.00 98.38 107 PHE A O 1
ATOM 918 N N . HIS A 1 108 ? -10.587 12.296 3.460 1.00 98.19 108 HIS A N 1
ATOM 919 C CA . HIS A 1 108 ? -10.818 13.160 4.610 1.00 98.19 108 HIS A CA 1
ATOM 920 C C . HIS A 1 108 ? -9.997 14.455 4.507 1.00 98.19 108 HIS A C 1
ATOM 922 O O . HIS A 1 108 ? -8.852 14.431 4.063 1.00 98.19 108 HIS A O 1
ATOM 928 N N . ARG A 1 109 ? -10.536 15.596 4.961 1.00 97.31 109 ARG A N 1
ATOM 929 C CA . ARG A 1 109 ? -9.877 16.921 4.864 1.00 97.31 109 ARG A CA 1
ATOM 930 C C . ARG A 1 109 ? -8.511 16.998 5.556 1.00 97.31 109 ARG A C 1
ATOM 932 O O . ARG A 1 109 ? -7.601 17.655 5.058 1.00 97.31 109 ARG A O 1
ATOM 939 N N . ASN A 1 110 ? -8.355 16.292 6.674 1.00 97.75 110 ASN A N 1
ATOM 940 C CA . ASN A 1 110 ? -7.103 16.231 7.429 1.00 97.75 110 ASN A CA 1
ATOM 941 C C . ASN A 1 110 ? -6.096 15.285 6.745 1.00 97.75 110 ASN A C 1
ATOM 943 O O . ASN A 1 110 ? -6.366 14.091 6.613 1.00 97.75 110 ASN A O 1
ATOM 947 N N . ALA A 1 111 ? -4.932 15.818 6.359 1.00 97.50 111 ALA A N 1
ATOM 948 C CA . ALA A 1 111 ? -3.860 15.072 5.703 1.00 97.50 111 ALA A CA 1
ATOM 949 C C . ALA A 1 111 ? -3.300 13.925 6.557 1.00 97.50 111 ALA A C 1
ATOM 951 O O . ALA A 1 111 ? -3.021 12.861 6.009 1.00 97.50 111 ALA A O 1
ATOM 952 N N . ASP A 1 112 ? -3.214 14.093 7.877 1.00 97.94 112 ASP A N 1
ATOM 953 C CA . ASP A 1 112 ? -2.723 13.048 8.780 1.00 97.94 112 ASP A CA 1
ATOM 954 C C . ASP A 1 112 ? -3.663 11.848 8.817 1.00 97.94 112 ASP A C 1
ATOM 956 O O . ASP A 1 112 ? -3.206 10.712 8.909 1.00 97.94 112 ASP A O 1
ATOM 960 N N . VAL A 1 113 ? -4.975 12.086 8.714 1.00 98.38 113 VAL A N 1
ATOM 961 C CA . VAL A 1 113 ? -5.973 11.011 8.630 1.00 98.38 113 VAL A CA 1
ATOM 962 C C . VAL A 1 113 ? -5.785 10.237 7.328 1.00 98.38 113 VAL A C 1
ATOM 964 O O . VAL A 1 113 ? -5.672 9.013 7.370 1.00 98.38 113 VAL A O 1
ATOM 967 N N . ARG A 1 114 ? -5.662 10.9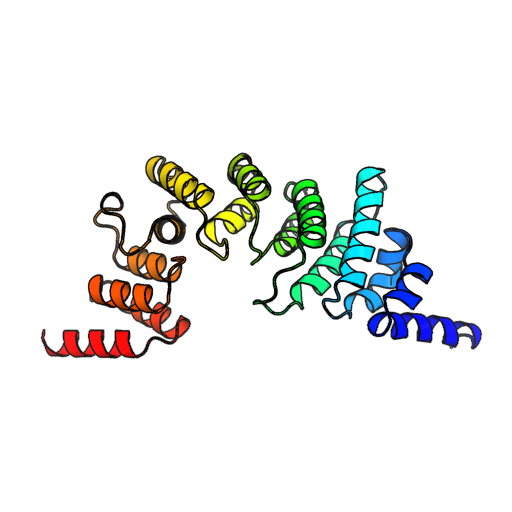38 6.189 1.00 98.06 114 ARG A N 1
ATOM 968 C CA . ARG A 1 114 ? -5.408 10.309 4.880 1.00 98.06 114 ARG A CA 1
ATOM 969 C C . ARG A 1 114 ? -4.116 9.494 4.886 1.00 98.06 114 ARG A C 1
ATOM 971 O O . ARG A 1 114 ? -4.104 8.350 4.438 1.00 98.06 114 ARG A O 1
ATOM 978 N N . TRP A 1 115 ? -3.042 10.064 5.432 1.00 97.00 115 TRP A N 1
ATOM 979 C CA . TRP A 1 115 ? -1.757 9.384 5.554 1.00 97.00 115 TRP A CA 1
ATOM 980 C C . TRP A 1 115 ? -1.859 8.146 6.449 1.00 97.00 115 TRP A C 1
ATOM 982 O O . TRP A 1 115 ? -1.346 7.085 6.098 1.00 97.00 115 TRP A O 1
ATOM 992 N N . CYS A 1 116 ? -2.571 8.256 7.571 1.00 97.56 116 CYS A N 1
ATOM 993 C CA . CYS A 1 116 ? -2.771 7.163 8.511 1.00 97.56 116 CYS A CA 1
ATOM 994 C C . CYS A 1 116 ? -3.479 5.970 7.859 1.00 97.56 116 CYS A C 1
ATOM 996 O O . CYS A 1 116 ? -2.950 4.862 7.897 1.00 97.56 116 CYS A O 1
ATOM 998 N N . VAL A 1 117 ? -4.611 6.199 7.185 1.00 98.19 117 VAL A N 1
ATOM 999 C CA . VAL A 1 117 ? -5.350 5.104 6.539 1.00 98.19 117 VAL A CA 1
ATOM 1000 C C . VAL A 1 117 ? -4.654 4.571 5.290 1.00 98.19 117 VAL A C 1
ATOM 1002 O O . VAL A 1 117 ? -4.855 3.415 4.941 1.00 98.19 117 VAL A O 1
ATOM 1005 N N . SER A 1 118 ? -3.774 5.347 4.642 1.00 96.81 118 SER A N 1
ATOM 1006 C CA . SER A 1 118 ? -2.999 4.854 3.489 1.00 96.81 118 SER A CA 1
ATOM 1007 C C . SER A 1 118 ? -2.122 3.637 3.808 1.00 96.81 118 SER A C 1
ATOM 1009 O O . SER A 1 118 ? -1.846 2.831 2.921 1.00 96.81 118 SER A O 1
ATOM 1011 N N . TRP A 1 119 ? -1.737 3.470 5.076 1.00 96.06 119 TRP A N 1
ATOM 1012 C CA . TRP A 1 119 ? -0.990 2.310 5.559 1.00 96.06 119 TRP A CA 1
ATOM 1013 C C . TRP A 1 119 ? -1.836 1.042 5.699 1.00 96.06 119 TRP A C 1
ATOM 1015 O O . TRP A 1 119 ? -1.274 -0.046 5.673 1.00 96.06 119 TRP A O 1
ATOM 1025 N N . PHE A 1 120 ? -3.160 1.153 5.828 1.00 97.06 120 PHE A N 1
ATOM 1026 C CA . PHE A 1 120 ? -4.039 0.009 6.107 1.00 97.06 120 PHE A CA 1
ATOM 1027 C C . PHE A 1 120 ? -4.005 -1.045 5.001 1.00 97.06 120 PHE A C 1
ATOM 1029 O O . PHE A 1 120 ? -4.095 -2.237 5.268 1.00 97.06 120 PHE A O 1
ATOM 1036 N N . VAL A 1 121 ? -3.844 -0.590 3.762 1.00 96.19 121 VAL A N 1
ATOM 1037 C CA . VAL A 1 121 ? -3.861 -1.422 2.551 1.00 96.19 121 VAL A CA 1
ATOM 1038 C C . VAL A 1 121 ? -2.501 -1.401 1.848 1.00 96.19 121 VAL A C 1
ATOM 1040 O O . VAL A 1 121 ? -2.383 -1.757 0.678 1.00 96.19 121 VAL A O 1
ATOM 1043 N N . LYS A 1 122 ? -1.458 -0.915 2.535 1.00 95.94 122 LYS A N 1
ATOM 1044 C CA . LYS A 1 122 ? -0.102 -0.880 1.994 1.00 95.94 122 LYS A CA 1
ATOM 1045 C C . LYS A 1 122 ? 0.493 -2.287 1.970 1.00 95.94 122 LYS A C 1
ATOM 1047 O O . LYS A 1 122 ? 0.395 -3.014 2.955 1.00 95.94 122 LYS A O 1
ATOM 1052 N N . ASP A 1 123 ? 1.104 -2.624 0.834 1.00 94.88 123 ASP A N 1
ATOM 1053 C CA . ASP A 1 123 ? 1.777 -3.900 0.572 1.00 94.88 123 ASP A CA 1
ATOM 1054 C C . ASP A 1 123 ? 0.849 -5.116 0.777 1.00 94.88 123 ASP A C 1
ATOM 1056 O O . ASP A 1 123 ? 1.266 -6.185 1.214 1.00 94.88 123 ASP A O 1
ATOM 1060 N N . GLN A 1 124 ? -0.448 -4.941 0.495 1.00 96.19 124 GLN A N 1
ATOM 1061 C CA . GLN A 1 124 ? -1.454 -6.005 0.523 1.00 96.19 124 GLN A CA 1
ATOM 1062 C C . GLN A 1 124 ? -1.930 -6.320 -0.888 1.00 96.19 124 GLN A C 1
ATOM 1064 O O . GLN A 1 124 ? -2.126 -5.407 -1.693 1.00 96.19 124 GLN A O 1
ATOM 1069 N N . VAL A 1 125 ? -2.118 -7.607 -1.172 1.00 96.88 125 VAL A N 1
ATOM 1070 C CA . VAL A 1 125 ? -2.759 -8.060 -2.407 1.00 96.88 125 VAL A CA 1
ATOM 1071 C C . VAL A 1 125 ? -4.250 -7.768 -2.300 1.00 96.88 125 VAL A C 1
ATOM 1073 O O . VAL A 1 125 ? -4.923 -8.234 -1.381 1.00 96.88 125 VAL A O 1
ATOM 1076 N N . LEU A 1 126 ? -4.759 -6.958 -3.223 1.00 97.69 126 LEU A N 1
ATOM 1077 C CA . LEU A 1 126 ? -6.163 -6.575 -3.271 1.00 97.69 126 LEU A CA 1
ATOM 1078 C C . LEU A 1 126 ? -6.885 -7.385 -4.347 1.00 97.69 126 LEU A C 1
ATOM 1080 O O . LEU A 1 126 ? -6.319 -7.659 -5.403 1.00 97.69 126 LEU A O 1
ATOM 1084 N N . ASP A 1 127 ? -8.139 -7.739 -4.080 1.00 97.94 127 ASP A N 1
ATOM 1085 C CA . ASP A 1 127 ? -9.005 -8.354 -5.082 1.00 97.94 127 ASP A CA 1
ATOM 1086 C C . ASP A 1 127 ? -9.513 -7.343 -6.117 1.00 97.94 127 ASP A C 1
ATOM 1088 O O . ASP A 1 127 ? -9.403 -6.119 -5.968 1.00 97.94 127 ASP A O 1
ATOM 1092 N N . ASP A 1 128 ? -10.115 -7.888 -7.168 1.00 98.56 128 ASP A N 1
ATOM 1093 C CA . ASP A 1 128 ? -10.698 -7.156 -8.281 1.00 98.56 128 ASP A CA 1
ATOM 1094 C C . ASP A 1 128 ? -11.597 -5.988 -7.853 1.00 98.56 128 ASP A C 1
ATOM 1096 O O . ASP A 1 128 ? -11.495 -4.895 -8.412 1.00 98.56 128 ASP A O 1
ATOM 1100 N N . ASP A 1 129 ? -12.474 -6.181 -6.868 1.00 98.50 129 ASP A N 1
ATOM 1101 C CA . ASP A 1 129 ? -13.437 -5.155 -6.457 1.00 98.50 129 ASP A CA 1
ATOM 1102 C C . ASP A 1 129 ? -12.742 -3.964 -5.797 1.00 98.50 129 ASP A C 1
ATOM 1104 O O . ASP A 1 129 ? -13.051 -2.799 -6.086 1.00 98.50 129 ASP A O 1
ATOM 1108 N N . LYS A 1 130 ? -11.744 -4.239 -4.954 1.00 98.69 130 LYS A N 1
ATOM 1109 C CA . LYS A 1 130 ? -10.907 -3.203 -4.344 1.00 98.69 130 LYS A CA 1
ATOM 1110 C C . LYS A 1 130 ? -10.068 -2.485 -5.399 1.00 98.69 130 LYS A C 1
ATOM 1112 O O . LYS A 1 130 ? -9.996 -1.253 -5.373 1.00 98.69 130 LYS A O 1
ATOM 1117 N N . ILE A 1 131 ? -9.492 -3.212 -6.359 1.00 98.75 131 ILE A N 1
ATOM 1118 C CA . ILE A 1 131 ? -8.723 -2.625 -7.466 1.00 98.75 131 ILE A CA 1
ATOM 1119 C C . ILE A 1 131 ? -9.597 -1.738 -8.357 1.00 98.75 131 ILE A C 1
ATOM 1121 O O . ILE A 1 131 ? -9.220 -0.595 -8.630 1.00 98.75 131 ILE A O 1
ATOM 1125 N N . ARG A 1 132 ? -10.794 -2.192 -8.749 1.00 98.81 132 ARG A N 1
ATOM 1126 C CA . ARG A 1 132 ? -11.764 -1.380 -9.509 1.00 98.81 132 ARG A CA 1
ATOM 1127 C C . ARG A 1 132 ? -12.097 -0.088 -8.774 1.00 98.81 132 ARG A C 1
ATOM 1129 O O . ARG A 1 132 ? -12.126 0.982 -9.385 1.00 98.81 132 ARG A O 1
ATOM 1136 N N . TRP A 1 133 ? -12.290 -0.160 -7.455 1.00 98.75 133 TRP A N 1
ATOM 1137 C CA . TRP A 1 133 ? -12.532 1.032 -6.650 1.00 98.75 133 TRP A CA 1
ATOM 1138 C C . TRP A 1 133 ? -11.345 2.004 -6.697 1.00 98.75 133 TRP A C 1
ATOM 1140 O O . TRP A 1 133 ? -11.561 3.198 -6.924 1.00 98.75 133 TRP A O 1
ATOM 1150 N N . LEU A 1 134 ? -10.104 1.522 -6.547 1.00 98.75 134 LEU A N 1
ATOM 1151 C CA . LEU A 1 134 ? -8.904 2.365 -6.652 1.00 98.75 134 LEU A CA 1
ATOM 1152 C C . LEU A 1 134 ? -8.813 3.032 -8.033 1.00 98.75 134 LEU A C 1
ATOM 1154 O O . LEU A 1 134 ? -8.628 4.246 -8.110 1.00 98.75 134 LEU A O 1
ATOM 1158 N N . ILE A 1 135 ? -9.026 2.274 -9.112 1.00 98.75 135 ILE A N 1
ATOM 1159 C CA . ILE A 1 135 ? -9.028 2.788 -10.490 1.00 98.75 135 ILE A CA 1
ATOM 1160 C C . ILE A 1 135 ? -10.118 3.852 -10.682 1.00 98.75 135 ILE A C 1
ATOM 1162 O O . ILE A 1 135 ? -9.864 4.900 -11.259 1.00 98.75 135 ILE A O 1
ATOM 1166 N N . SER A 1 136 ? -11.325 3.674 -10.149 1.00 98.69 136 SER A N 1
ATOM 1167 C CA . SER A 1 136 ? -12.369 4.707 -10.281 1.00 98.69 136 SER A CA 1
ATOM 1168 C C . SER A 1 136 ? -12.077 5.999 -9.496 1.00 98.69 136 SER A C 1
ATOM 1170 O O . SER A 1 136 ? -12.735 7.019 -9.706 1.00 98.69 136 SER A O 1
ATOM 1172 N N . ASN A 1 137 ? -11.101 5.981 -8.579 1.00 98.62 137 ASN A N 1
ATOM 1173 C CA . ASN A 1 137 ? -10.835 7.084 -7.657 1.00 98.62 137 ASN A CA 1
ATOM 1174 C C . ASN A 1 137 ? -9.390 7.611 -7.683 1.00 98.62 137 ASN A C 1
ATOM 1176 O O . ASN A 1 137 ? -9.073 8.506 -6.896 1.00 98.62 137 ASN A O 1
ATOM 1180 N N . TYR A 1 138 ? -8.513 7.120 -8.564 1.00 98.25 138 TYR A N 1
ATOM 1181 C CA . TYR A 1 138 ? -7.082 7.451 -8.515 1.00 98.25 138 TYR A CA 1
ATOM 1182 C C . TYR A 1 138 ? -6.805 8.957 -8.621 1.00 98.25 138 TYR A C 1
ATOM 1184 O O . TYR A 1 138 ? -5.962 9.482 -7.897 1.00 98.25 138 TYR A O 1
ATOM 1192 N N . LYS A 1 139 ? -7.585 9.691 -9.426 1.00 97.62 139 LYS A N 1
ATOM 1193 C CA . LYS A 1 139 ? -7.440 11.149 -9.589 1.00 97.62 139 LYS A CA 1
ATOM 1194 C C . LYS A 1 139 ? -7.802 11.956 -8.337 1.00 97.62 139 LYS A C 1
ATOM 1196 O O . LYS A 1 139 ? -7.463 13.130 -8.251 1.00 97.62 139 LYS A O 1
ATOM 1201 N N . LYS A 1 140 ? -8.487 11.354 -7.359 1.00 97.81 140 LYS A N 1
ATOM 1202 C CA . LYS A 1 140 ? -8.969 12.054 -6.156 1.00 97.81 140 LYS A CA 1
ATOM 1203 C C . LYS A 1 140 ? -7.923 12.137 -5.043 1.00 97.81 140 LYS A C 1
ATOM 1205 O O . LYS A 1 140 ? -8.074 12.943 -4.128 1.00 97.81 140 LYS A O 1
ATOM 1210 N N . SER A 1 141 ? -6.892 11.288 -5.058 1.00 96.88 141 SER A N 1
ATOM 1211 C CA . SER A 1 141 ? -5.877 11.263 -4.000 1.00 96.88 141 SER A CA 1
ATOM 1212 C C . SER A 1 141 ? -4.583 10.605 -4.464 1.00 96.88 141 SER A C 1
ATOM 1214 O O . SER A 1 141 ? -4.591 9.462 -4.918 1.00 96.88 141 SER A O 1
ATOM 1216 N N . LYS A 1 142 ? -3.445 11.272 -4.224 1.00 96.88 142 LYS A N 1
ATOM 1217 C CA . LYS A 1 142 ? -2.108 10.708 -4.485 1.00 96.88 142 LYS A CA 1
ATOM 1218 C C . LYS A 1 142 ? -1.881 9.361 -3.793 1.00 96.88 142 LYS A C 1
ATOM 1220 O O . LYS A 1 142 ? -1.209 8.496 -4.333 1.00 96.88 142 LYS A O 1
ATOM 1225 N N . HIS A 1 143 ? -2.499 9.155 -2.629 1.00 97.69 143 HIS A N 1
ATOM 1226 C CA . HIS A 1 143 ? -2.380 7.900 -1.895 1.00 97.69 143 HIS A CA 1
ATOM 1227 C C . HIS A 1 143 ? -3.080 6.737 -2.604 1.00 97.69 143 HIS A C 1
ATOM 1229 O O . HIS A 1 143 ? -2.637 5.604 -2.449 1.00 97.69 143 HIS A O 1
ATOM 1235 N N . VAL A 1 144 ? -4.152 6.999 -3.363 1.00 98.38 144 VAL A N 1
ATOM 1236 C CA . VAL A 1 144 ? -4.827 5.989 -4.198 1.00 98.38 144 VAL A CA 1
ATOM 1237 C C . VAL A 1 144 ? -3.932 5.628 -5.380 1.00 98.38 144 VAL A C 1
ATOM 1239 O O . VAL A 1 144 ? -3.704 4.447 -5.626 1.00 98.38 144 VAL A O 1
ATOM 1242 N N . VAL A 1 145 ? -3.343 6.633 -6.040 1.00 98.06 145 VAL A N 1
ATOM 1243 C CA . VAL A 1 145 ? -2.345 6.422 -7.105 1.00 98.06 145 VAL A CA 1
ATOM 1244 C C . VAL A 1 145 ? -1.175 5.579 -6.598 1.00 98.06 145 VAL A C 1
ATOM 1246 O O . VAL A 1 145 ? -0.789 4.615 -7.250 1.00 98.06 145 VAL A O 1
ATOM 1249 N N . ASP A 1 146 ? -0.657 5.873 -5.402 1.00 98.06 146 ASP A N 1
ATOM 1250 C CA . ASP A 1 146 ? 0.425 5.091 -4.800 1.00 98.06 146 ASP A CA 1
ATOM 1251 C C . ASP A 1 146 ? 0.047 3.625 -4.590 1.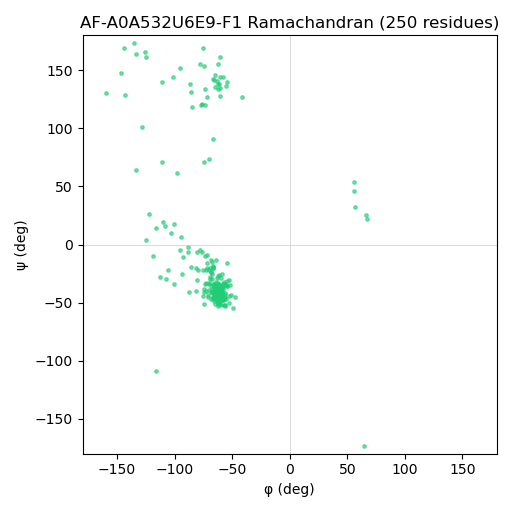00 98.06 146 ASP A C 1
ATOM 1253 O O . ASP A 1 146 ? 0.912 2.765 -4.705 1.00 98.06 146 ASP A O 1
ATOM 1257 N N . ARG A 1 147 ? -1.219 3.317 -4.270 1.00 97.75 147 ARG A N 1
ATOM 1258 C CA . ARG A 1 147 ? -1.653 1.922 -4.098 1.00 97.75 147 ARG A CA 1
ATOM 1259 C C . ARG A 1 147 ? -1.692 1.165 -5.423 1.00 97.75 147 ARG A C 1
ATOM 1261 O O . ARG A 1 147 ? -1.401 -0.022 -5.423 1.00 97.75 147 ARG A O 1
ATOM 1268 N N . LEU A 1 148 ? -2.011 1.844 -6.526 1.00 98.44 148 LEU A N 1
ATOM 1269 C CA . LEU A 1 148 ? -1.993 1.252 -7.866 1.00 98.44 148 LEU A CA 1
ATOM 1270 C C . LEU A 1 148 ? -0.558 1.076 -8.377 1.00 98.44 148 LEU A C 1
ATOM 1272 O O . LEU A 1 148 ? -0.169 -0.025 -8.750 1.00 98.44 148 LEU A O 1
ATOM 1276 N N . LEU A 1 149 ? 0.250 2.140 -8.328 1.00 98.19 149 LEU A N 1
ATOM 1277 C CA . LEU A 1 149 ? 1.630 2.132 -8.829 1.00 98.19 149 LEU A CA 1
ATOM 1278 C C . LEU A 1 149 ? 2.566 1.235 -8.015 1.00 98.19 149 LEU A C 1
ATOM 1280 O O . LEU A 1 149 ? 3.537 0.709 -8.552 1.00 98.19 149 LEU A O 1
ATOM 1284 N N . LEU A 1 150 ? 2.291 1.062 -6.720 1.00 96.56 150 LEU A N 1
ATOM 1285 C CA . LEU A 1 150 ? 3.104 0.242 -5.824 1.00 96.56 150 LEU A CA 1
ATOM 1286 C C . LEU A 1 150 ? 2.396 -1.049 -5.393 1.00 96.56 150 LEU A C 1
ATOM 1288 O O . LEU A 1 150 ? 2.805 -1.647 -4.402 1.00 96.56 150 LEU A O 1
ATOM 1292 N N . HIS A 1 151 ? 1.370 -1.503 -6.119 1.00 97.25 151 HIS A N 1
ATOM 1293 C CA . HIS A 1 151 ? 0.681 -2.760 -5.810 1.00 97.25 151 HIS A CA 1
ATOM 1294 C C . HIS A 1 151 ? 1.682 -3.932 -5.752 1.00 97.25 151 HIS A C 1
ATOM 1296 O O . HIS A 1 151 ? 2.571 -3.976 -6.602 1.00 97.25 151 HIS A O 1
ATOM 1302 N N . PRO A 1 152 ? 1.618 -4.855 -4.773 1.00 95.25 152 PRO A N 1
ATOM 1303 C CA . PRO A 1 152 ? 2.704 -5.810 -4.511 1.00 95.25 152 PRO A CA 1
ATOM 1304 C C . PRO A 1 152 ? 2.891 -6.879 -5.594 1.00 95.25 152 PRO A C 1
ATOM 1306 O O . PRO A 1 152 ? 4.007 -7.339 -5.804 1.00 95.25 152 PRO A O 1
ATOM 1309 N N . CYS A 1 153 ? 1.835 -7.245 -6.319 1.00 94.94 153 CYS A N 1
ATOM 1310 C CA . CYS A 1 153 ? 1.899 -8.223 -7.403 1.00 94.94 153 CYS A CA 1
ATOM 1311 C C . CYS A 1 153 ? 1.349 -7.646 -8.710 1.00 94.94 153 CYS A C 1
ATOM 1313 O O . CYS A 1 153 ? 0.600 -6.663 -8.708 1.00 94.94 153 CYS A O 1
ATOM 1315 N N . ARG A 1 154 ? 1.703 -8.278 -9.833 1.00 96.69 154 ARG A N 1
ATOM 1316 C CA . ARG A 1 154 ? 1.086 -7.983 -11.129 1.00 96.69 154 ARG A CA 1
ATOM 1317 C C . ARG A 1 154 ? -0.413 -8.284 -11.051 1.00 96.69 154 ARG A C 1
ATOM 1319 O O . ARG A 1 154 ? -0.806 -9.298 -10.479 1.00 96.69 154 ARG A O 1
ATOM 1326 N N . HIS A 1 155 ? -1.234 -7.412 -11.628 1.00 98.19 155 HIS A N 1
ATOM 1327 C CA . HIS A 1 155 ? -2.685 -7.573 -11.654 1.00 98.19 155 HIS A CA 1
ATOM 1328 C C . HIS A 1 155 ? -3.244 -7.080 -12.999 1.00 98.19 155 HIS A C 1
ATOM 1330 O O . HIS A 1 155 ? -2.971 -5.929 -13.346 1.00 98.19 155 HIS A O 1
ATOM 1336 N N . PRO A 1 156 ? -4.062 -7.869 -13.730 1.00 98.25 156 PRO A N 1
ATOM 1337 C CA . PRO A 1 156 ? -4.550 -7.504 -15.067 1.00 98.25 156 PRO A CA 1
ATOM 1338 C C . PRO A 1 156 ? -5.219 -6.126 -15.124 1.00 98.25 156 PRO A C 1
ATOM 1340 O O . PRO A 1 156 ? -4.799 -5.267 -15.887 1.00 98.25 156 PRO A O 1
ATOM 1343 N N . LEU A 1 157 ? -6.166 -5.861 -14.215 1.00 98.75 157 LEU A N 1
ATOM 1344 C CA . LEU A 1 157 ? -6.848 -4.561 -14.137 1.00 98.75 157 LEU A CA 1
ATOM 1345 C C . LEU A 1 157 ? -5.897 -3.365 -13.934 1.00 98.75 157 LEU A C 1
ATOM 1347 O O . LEU A 1 157 ? -6.168 -2.276 -14.437 1.00 98.75 157 LEU A O 1
ATOM 1351 N N . ILE A 1 158 ? -4.798 -3.547 -13.191 1.00 98.62 158 ILE A N 1
ATOM 1352 C CA . ILE A 1 158 ? -3.801 -2.489 -12.972 1.00 98.62 158 ILE A CA 1
ATOM 1353 C C . ILE A 1 158 ? -2.957 -2.298 -14.232 1.00 98.62 158 ILE A C 1
ATOM 1355 O O . ILE A 1 158 ? -2.685 -1.160 -14.599 1.00 98.62 158 ILE A O 1
ATOM 1359 N N . THR A 1 159 ? -2.570 -3.383 -14.906 1.00 98.25 159 THR A N 1
ATOM 1360 C CA . THR A 1 159 ? -1.846 -3.321 -16.183 1.00 98.25 159 THR A CA 1
ATOM 1361 C C . THR A 1 159 ? -2.684 -2.616 -17.256 1.00 98.25 159 THR A C 1
ATOM 1363 O O . THR A 1 159 ? -2.187 -1.692 -17.897 1.00 98.25 159 THR A O 1
ATOM 1366 N N . ASP A 1 160 ? -3.971 -2.950 -17.382 1.00 98.50 160 ASP A N 1
ATOM 1367 C CA . ASP A 1 160 ? -4.892 -2.292 -18.321 1.00 98.50 160 ASP A CA 1
ATOM 1368 C C . ASP A 1 160 ? -5.066 -0.801 -18.005 1.00 98.50 160 ASP A C 1
ATOM 1370 O O . ASP A 1 160 ? -5.104 0.050 -18.896 1.00 98.50 160 ASP A O 1
ATOM 1374 N N . TRP A 1 161 ? -5.180 -0.461 -16.718 1.00 98.62 161 TRP A N 1
ATOM 1375 C CA . TRP A 1 161 ? -5.232 0.928 -16.272 1.00 98.62 161 TRP A CA 1
ATOM 1376 C C . TRP A 1 161 ? -3.931 1.675 -16.587 1.00 98.62 161 TRP A C 1
ATOM 1378 O O . TRP A 1 161 ? -3.988 2.797 -17.089 1.00 98.62 161 TRP A O 1
ATOM 1388 N N . ALA A 1 162 ? -2.773 1.056 -16.346 1.00 98.44 162 ALA A N 1
ATOM 1389 C CA . ALA A 1 162 ? -1.468 1.642 -16.629 1.00 98.44 162 ALA A CA 1
ATOM 1390 C C . ALA A 1 162 ? -1.279 1.916 -18.128 1.00 98.44 162 ALA A C 1
ATOM 1392 O O . ALA A 1 162 ? -0.728 2.957 -18.480 1.00 98.44 162 ALA A O 1
ATOM 1393 N N . ALA A 1 163 ? -1.788 1.043 -19.005 1.00 97.94 163 ALA A N 1
ATOM 1394 C CA . ALA A 1 163 ? -1.730 1.239 -20.454 1.00 97.94 163 ALA A CA 1
ATOM 1395 C C . ALA A 1 163 ? -2.535 2.477 -20.879 1.00 97.94 163 ALA A C 1
ATOM 1397 O O . ALA A 1 163 ? -2.018 3.351 -21.571 1.00 97.94 163 ALA A O 1
ATOM 1398 N N . LYS A 1 164 ? -3.759 2.630 -20.360 1.00 98.00 164 LYS A N 1
ATOM 1399 C CA . LYS A 1 164 ? -4.601 3.813 -20.620 1.00 98.00 164 LYS A CA 1
ATOM 1400 C C . LYS A 1 164 ? -3.981 5.102 -20.083 1.00 98.00 164 LYS A C 1
ATOM 1402 O O . LYS A 1 164 ? -4.038 6.146 -20.725 1.00 98.00 164 LYS A O 1
ATOM 1407 N N . VAL A 1 165 ? -3.395 5.036 -18.890 1.00 97.62 165 VAL A N 1
ATOM 1408 C CA . VAL A 1 165 ? -2.679 6.156 -18.262 1.00 97.62 165 VAL A CA 1
ATOM 1409 C C . VAL A 1 165 ? -1.463 6.572 -19.089 1.00 97.62 165 VAL A C 1
ATOM 1411 O O . VAL A 1 165 ? -1.220 7.768 -19.253 1.00 97.62 165 VAL A O 1
ATOM 1414 N N . TRP A 1 166 ? -0.725 5.596 -19.623 1.00 96.38 166 TRP A N 1
ATOM 1415 C CA . TRP A 1 166 ? 0.400 5.825 -20.521 1.00 96.38 166 TRP A CA 1
ATOM 1416 C C . TRP A 1 166 ? -0.038 6.525 -21.809 1.00 96.38 166 TRP A C 1
ATOM 1418 O O . TRP A 1 166 ? 0.515 7.569 -22.149 1.00 96.38 166 TRP A O 1
ATOM 1428 N N . GLU A 1 167 ? -1.062 5.996 -22.483 1.00 96.44 167 GLU A N 1
ATOM 1429 C CA . GLU A 1 167 ? -1.629 6.574 -23.710 1.00 96.44 167 GLU A CA 1
ATOM 1430 C C . GLU A 1 167 ? -2.128 8.009 -23.497 1.00 96.44 167 GLU A C 1
ATOM 1432 O O . GLU A 1 167 ? -1.927 8.877 -24.344 1.00 96.44 167 GLU A O 1
ATOM 1437 N N . ALA A 1 168 ? -2.723 8.287 -22.334 1.00 97.00 168 ALA A N 1
ATOM 1438 C CA . ALA A 1 168 ? -3.171 9.624 -21.958 1.00 97.00 168 ALA A CA 1
ATOM 1439 C C . ALA A 1 168 ? -2.021 10.588 -21.592 1.00 97.00 168 ALA A C 1
ATOM 1441 O O . ALA A 1 168 ? -2.256 11.783 -21.402 1.00 97.00 168 ALA A O 1
ATOM 1442 N N . GLY A 1 169 ? -0.783 10.098 -21.459 1.00 95.25 169 GLY A N 1
ATOM 1443 C CA . GLY A 1 169 ? 0.372 10.895 -21.044 1.00 95.25 169 GLY A CA 1
ATOM 1444 C C . GLY A 1 169 ? 0.283 11.413 -19.602 1.00 95.25 169 GLY A C 1
ATOM 1445 O O . GLY A 1 169 ? 0.876 12.454 -19.290 1.00 95.25 169 GLY A O 1
ATOM 1446 N N . GLU A 1 170 ? -0.467 10.720 -18.738 1.00 96.31 170 GLU A N 1
ATOM 1447 C CA . GLU A 1 170 ? -0.600 11.030 -17.310 1.00 96.31 170 GLU A CA 1
ATOM 1448 C C . GLU A 1 170 ? 0.635 10.543 -16.514 1.00 96.31 170 GLU A C 1
ATOM 1450 O O . GLU A 1 170 ? 1.348 9.632 -16.928 1.00 96.31 170 GLU A O 1
ATOM 1455 N N . PHE A 1 171 ? 0.906 11.162 -15.356 1.00 95.00 171 PHE A N 1
ATOM 1456 C CA . PHE A 1 171 ? 2.028 10.824 -14.453 1.00 95.00 171 PHE A CA 1
ATOM 1457 C C . PHE A 1 171 ? 3.427 10.851 -15.086 1.00 95.00 171 PHE A C 1
ATOM 1459 O O . PHE A 1 171 ? 4.249 9.960 -14.861 1.00 95.00 171 PHE A O 1
ATOM 1466 N N . ARG A 1 172 ? 3.732 11.907 -15.847 1.00 93.50 172 ARG A N 1
ATOM 1467 C CA . ARG A 1 172 ? 5.055 12.101 -16.470 1.00 93.50 172 ARG A CA 1
ATOM 1468 C C . ARG A 1 172 ? 6.208 12.076 -15.461 1.00 93.50 172 ARG A C 1
ATOM 1470 O O . ARG A 1 172 ? 7.272 11.555 -15.765 1.00 93.50 172 ARG A O 1
ATOM 1477 N N . ASP A 1 173 ? 5.978 12.587 -14.256 1.00 94.81 173 ASP A N 1
ATOM 1478 C CA . ASP A 1 173 ? 6.916 12.588 -13.127 1.00 94.81 173 ASP A CA 1
ATOM 1479 C C . ASP A 1 173 ? 7.121 11.198 -12.497 1.00 94.81 173 ASP A C 1
ATOM 1481 O O . ASP A 1 173 ? 8.086 10.975 -11.772 1.00 94.81 173 ASP A O 1
ATOM 1485 N N . ARG A 1 174 ? 6.231 10.241 -12.783 1.00 96.31 174 ARG A N 1
ATOM 1486 C CA . ARG A 1 174 ? 6.278 8.859 -12.276 1.00 96.31 174 ARG A CA 1
ATOM 1487 C C . ARG A 1 174 ? 6.310 7.839 -13.410 1.00 96.31 174 ARG A C 1
ATOM 1489 O O . ARG A 1 174 ? 5.898 6.691 -13.229 1.00 96.31 174 ARG A O 1
ATOM 1496 N N . ARG A 1 175 ? 6.826 8.247 -14.572 1.00 95.56 175 ARG A N 1
ATOM 1497 C CA . ARG A 1 175 ? 6.827 7.465 -15.814 1.00 95.56 175 ARG A CA 1
ATOM 1498 C C . ARG A 1 175 ? 7.413 6.065 -15.625 1.00 95.56 175 ARG A C 1
ATOM 1500 O O . ARG A 1 175 ? 6.796 5.094 -16.049 1.00 95.56 175 ARG A O 1
ATOM 1507 N N . SER A 1 176 ? 8.530 5.940 -14.907 1.00 97.12 176 SER A N 1
ATOM 1508 C CA . SER A 1 176 ? 9.154 4.642 -14.614 1.00 97.12 176 SER A CA 1
ATOM 1509 C C . SER A 1 176 ? 8.233 3.687 -13.854 1.00 97.12 176 SER A C 1
ATOM 1511 O O . SER A 1 176 ? 8.226 2.495 -14.130 1.00 97.12 176 SER A O 1
ATOM 1513 N N . GLN A 1 177 ? 7.412 4.185 -12.927 1.00 97.88 177 GLN A N 1
ATOM 1514 C CA . GLN A 1 177 ? 6.471 3.337 -12.190 1.00 97.88 177 GLN A CA 1
ATOM 1515 C C . GLN A 1 177 ? 5.334 2.851 -13.092 1.00 97.88 177 GLN A C 1
ATOM 1517 O O . GLN A 1 177 ? 4.945 1.691 -12.999 1.00 97.88 177 GLN A O 1
ATOM 1522 N N . VAL A 1 178 ? 4.838 3.708 -13.991 1.00 97.94 178 VAL A N 1
ATOM 1523 C CA . VAL A 1 178 ? 3.826 3.319 -14.988 1.00 97.94 178 VAL A CA 1
ATOM 1524 C C . VAL A 1 178 ? 4.391 2.259 -15.934 1.00 97.94 178 VAL A C 1
ATOM 1526 O O . VAL A 1 178 ? 3.767 1.218 -16.105 1.00 97.94 178 VAL A O 1
ATOM 1529 N N . ILE A 1 179 ? 5.594 2.471 -16.484 1.00 97.44 179 ILE A N 1
ATOM 1530 C CA . ILE A 1 179 ? 6.261 1.487 -17.354 1.00 97.44 179 ILE A CA 1
ATOM 1531 C C . ILE A 1 179 ? 6.485 0.171 -16.598 1.00 97.44 179 ILE A C 1
ATOM 1533 O O . ILE A 1 179 ? 6.202 -0.894 -17.136 1.00 97.44 179 ILE A O 1
ATOM 1537 N N . GLY A 1 180 ? 6.917 0.227 -15.334 1.00 97.88 180 GLY A N 1
ATOM 1538 C CA . GLY A 1 180 ? 7.126 -0.961 -14.504 1.00 97.88 180 GLY A CA 1
ATOM 1539 C C . GLY A 1 180 ? 5.884 -1.851 -14.375 1.00 97.88 180 GLY A C 1
ATOM 1540 O O . GLY A 1 180 ? 6.005 -3.073 -14.353 1.00 97.88 180 GLY A O 1
ATOM 1541 N N . LEU A 1 181 ? 4.678 -1.273 -14.362 1.00 98.12 181 LEU A N 1
ATOM 1542 C CA . LEU A 1 181 ? 3.423 -2.042 -14.355 1.00 98.12 181 LEU A CA 1
ATOM 1543 C C . LEU A 1 181 ? 3.112 -2.740 -15.691 1.00 98.12 181 LEU A C 1
ATOM 1545 O O . LEU A 1 181 ? 2.305 -3.674 -15.719 1.00 98.12 181 LEU A O 1
ATOM 1549 N N . LEU A 1 182 ? 3.715 -2.273 -16.785 1.00 97.62 182 LEU A N 1
ATOM 1550 C CA . LEU A 1 182 ? 3.521 -2.791 -18.140 1.00 97.62 182 LEU A CA 1
ATOM 1551 C C . LEU A 1 182 ? 4.563 -3.851 -18.517 1.00 97.62 182 LEU A C 1
ATOM 1553 O O . LEU A 1 182 ? 4.271 -4.721 -19.338 1.00 97.62 182 LEU A O 1
ATOM 1557 N N . ILE A 1 183 ? 5.749 -3.817 -17.899 1.00 97.31 183 ILE A N 1
ATOM 1558 C CA . ILE A 1 183 ? 6.811 -4.808 -18.115 1.00 97.31 183 ILE A CA 1
ATOM 1559 C C . ILE A 1 183 ? 6.309 -6.202 -17.732 1.00 97.31 183 ILE A C 1
ATOM 1561 O O . ILE A 1 183 ? 5.772 -6.413 -16.643 1.00 97.31 183 ILE A O 1
ATOM 1565 N N . SER A 1 184 ? 6.472 -7.153 -18.651 1.00 95.19 184 SER A N 1
ATOM 1566 C CA . SER A 1 184 ? 6.263 -8.593 -18.436 1.00 95.19 184 SER A CA 1
ATOM 1567 C C . SER A 1 184 ? 7.591 -9.311 -18.618 1.00 95.19 184 SER A C 1
ATOM 1569 O O . SER A 1 184 ? 8.485 -9.112 -17.807 1.00 95.19 184 SER A O 1
ATOM 1571 N N . ASP A 1 185 ? 7.756 -10.059 -19.696 1.00 94.88 185 ASP A N 1
ATOM 1572 C CA . ASP A 1 185 ? 9.035 -10.686 -20.026 1.00 94.88 185 ASP A CA 1
ATOM 1573 C C . ASP A 1 185 ? 9.983 -9.692 -20.711 1.00 94.88 185 ASP A C 1
ATOM 1575 O O . ASP A 1 185 ? 11.197 -9.872 -20.700 1.00 94.88 185 ASP A O 1
ATOM 1579 N N . ASP A 1 186 ? 9.427 -8.616 -21.278 1.00 95.88 186 ASP A N 1
ATOM 1580 C CA . ASP A 1 186 ? 10.164 -7.551 -21.950 1.00 95.88 186 ASP A CA 1
ATOM 1581 C C . ASP A 1 186 ? 9.528 -6.172 -21.723 1.00 95.88 186 ASP A C 1
ATOM 1583 O O . ASP A 1 186 ? 8.398 -6.049 -21.220 1.00 95.88 186 ASP A O 1
ATOM 1587 N N . ILE A 1 187 ? 10.258 -5.127 -22.114 1.00 94.25 187 ILE A N 1
ATOM 1588 C CA . ILE A 1 187 ? 9.738 -3.762 -22.200 1.00 94.25 187 ILE A CA 1
ATOM 1589 C C . ILE A 1 187 ? 8.777 -3.679 -23.395 1.00 94.25 187 ILE A C 1
ATOM 1591 O O . ILE A 1 187 ? 9.166 -4.030 -24.510 1.00 94.25 187 ILE A O 1
ATOM 1595 N N . PRO A 1 188 ? 7.530 -3.204 -23.212 1.00 93.81 188 PRO A N 1
ATOM 1596 C CA . PRO A 1 188 ? 6.581 -3.135 -24.316 1.00 93.81 188 PRO A CA 1
ATOM 1597 C C . PRO A 1 188 ? 7.085 -2.231 -25.457 1.00 93.81 188 PRO A C 1
ATOM 1599 O O . PRO A 1 188 ? 7.492 -1.100 -25.184 1.00 93.81 188 PRO A O 1
ATOM 1602 N N . PRO A 1 189 ? 6.986 -2.649 -26.736 1.00 91.69 189 PRO A N 1
ATOM 1603 C CA . PRO A 1 189 ? 7.528 -1.882 -27.865 1.00 91.69 189 PRO A CA 1
ATOM 1604 C C . PRO A 1 189 ? 6.981 -0.452 -27.983 1.00 91.69 189 PRO A C 1
ATOM 1606 O O . PRO A 1 189 ? 7.690 0.462 -28.395 1.00 91.69 189 PRO A O 1
ATOM 1609 N N . PHE A 1 190 ? 5.725 -0.234 -27.579 1.00 90.00 190 PHE A N 1
ATOM 1610 C CA . PHE A 1 190 ? 5.069 1.077 -27.626 1.00 90.00 190 PHE A CA 1
ATOM 1611 C C . PHE A 1 190 ? 5.594 2.076 -26.579 1.00 90.00 190 PHE A C 1
ATOM 1613 O O . PHE A 1 190 ? 5.232 3.252 -26.623 1.00 90.00 190 PHE A O 1
ATOM 1620 N N . VAL A 1 191 ? 6.426 1.636 -25.626 1.00 87.75 191 VAL A N 1
ATOM 1621 C CA . VAL A 1 191 ? 7.112 2.542 -24.691 1.00 87.75 191 VAL A CA 1
ATOM 1622 C C . VAL A 1 191 ? 8.156 3.395 -25.434 1.00 87.75 191 VAL A C 1
ATOM 1624 O O . VAL A 1 191 ? 8.438 4.516 -25.005 1.00 87.75 191 VAL A O 1
ATOM 1627 N N . GLY A 1 192 ? 8.638 2.915 -26.591 1.00 78.81 192 GLY A N 1
ATOM 1628 C CA . GLY A 1 192 ? 9.585 3.605 -27.468 1.00 78.81 192 GLY A CA 1
ATOM 1629 C C . GLY A 1 192 ? 10.959 3.829 -26.831 1.00 78.81 192 GLY A C 1
ATOM 1630 O O . GLY A 1 192 ? 11.227 3.373 -25.718 1.00 78.81 192 GLY A O 1
ATOM 1631 N N . GLU A 1 193 ? 11.822 4.570 -27.531 1.00 68.75 193 GLU A N 1
ATOM 1632 C CA . GLU A 1 193 ? 13.089 5.072 -26.984 1.00 68.75 193 GLU A CA 1
ATOM 1633 C C . GLU A 1 193 ? 12.794 6.096 -25.880 1.00 68.75 193 GLU A C 1
ATOM 1635 O O . GLU A 1 193 ? 12.581 7.288 -26.105 1.00 68.75 193 GLU A O 1
ATOM 1640 N N . THR A 1 194 ? 12.696 5.592 -24.657 1.00 75.81 194 THR A N 1
ATOM 1641 C CA . THR A 1 194 ? 12.647 6.398 -23.442 1.00 75.81 194 THR A CA 1
ATOM 1642 C C . THR A 1 194 ? 14.062 6.494 -22.873 1.00 75.81 194 THR A C 1
ATOM 1644 O O . THR A 1 194 ? 14.868 5.592 -23.073 1.00 75.81 194 THR A O 1
ATOM 1647 N N . ASP A 1 195 ? 14.357 7.578 -22.152 1.00 88.25 195 ASP A N 1
ATOM 1648 C CA . ASP A 1 195 ? 15.591 7.739 -21.376 1.00 88.25 195 ASP A CA 1
ATOM 1649 C C . ASP A 1 195 ? 15.969 6.443 -20.626 1.00 88.25 195 ASP A C 1
ATOM 1651 O O . ASP A 1 195 ? 15.153 5.886 -19.879 1.00 88.25 195 ASP A O 1
ATOM 1655 N N . ASN A 1 196 ? 17.207 5.976 -20.824 1.00 90.69 196 ASN A N 1
ATOM 1656 C CA . ASN A 1 196 ? 17.743 4.751 -20.224 1.00 90.69 196 ASN A CA 1
ATOM 1657 C C . ASN A 1 196 ? 17.612 4.757 -18.698 1.00 90.69 196 ASN A C 1
ATOM 1659 O O . ASN A 1 196 ? 17.293 3.728 -18.102 1.00 90.69 196 ASN A O 1
ATOM 1663 N N . THR A 1 197 ? 17.763 5.922 -18.062 1.00 94.50 197 THR A N 1
ATOM 1664 C CA . THR A 1 197 ? 17.555 6.067 -16.614 1.00 94.50 197 THR A CA 1
ATOM 1665 C C . THR A 1 197 ? 16.129 5.686 -16.226 1.00 94.50 197 THR A C 1
ATOM 1667 O O . THR A 1 197 ? 15.906 4.922 -15.283 1.00 94.50 197 THR A O 1
ATOM 1670 N N . ALA A 1 198 ? 15.137 6.170 -16.975 1.00 94.75 198 ALA A N 1
ATOM 1671 C CA . ALA A 1 198 ? 13.740 5.868 -16.703 1.00 94.75 198 ALA A CA 1
ATOM 1672 C C . ALA A 1 198 ? 13.411 4.385 -16.934 1.00 94.75 198 ALA A C 1
ATOM 1674 O O . ALA A 1 198 ? 12.595 3.842 -16.182 1.00 94.75 198 ALA A O 1
ATOM 1675 N N . ILE A 1 199 ? 14.051 3.737 -17.914 1.00 96.50 199 ILE A N 1
ATOM 1676 C CA . ILE A 1 199 ? 13.934 2.295 -18.170 1.00 96.50 199 ILE A CA 1
ATOM 1677 C C . ILE A 1 199 ? 14.527 1.464 -17.026 1.00 96.50 199 ILE A C 1
ATOM 1679 O O . ILE A 1 199 ? 13.852 0.567 -16.523 1.00 96.50 199 ILE A O 1
ATOM 1683 N N . ILE A 1 200 ? 15.731 1.792 -16.553 1.00 97.56 200 ILE A N 1
ATOM 1684 C CA . ILE A 1 200 ? 16.371 1.101 -15.421 1.00 97.56 200 ILE A CA 1
ATOM 1685 C C . ILE A 1 200 ? 15.469 1.152 -14.179 1.00 97.56 200 ILE A C 1
ATOM 1687 O O . ILE A 1 200 ? 15.175 0.124 -13.560 1.00 97.56 200 ILE A O 1
ATOM 1691 N N . TRP A 1 201 ? 14.932 2.333 -13.858 1.00 97.81 201 TRP A N 1
ATOM 1692 C CA . TRP A 1 201 ? 13.967 2.475 -12.768 1.00 97.81 201 TRP A CA 1
ATOM 1693 C C . TRP A 1 201 ? 12.656 1.731 -13.029 1.00 97.81 201 TRP A C 1
ATOM 1695 O O . TRP A 1 201 ? 12.056 1.204 -12.092 1.00 97.81 201 TRP A O 1
ATOM 1705 N N . ALA A 1 202 ? 12.193 1.659 -14.277 1.00 97.88 202 ALA A N 1
ATOM 1706 C CA . ALA A 1 202 ? 11.001 0.892 -14.611 1.00 97.88 202 ALA A CA 1
ATOM 1707 C C . ALA A 1 202 ? 11.192 -0.603 -14.342 1.00 97.88 202 ALA A C 1
ATOM 1709 O O . ALA A 1 202 ? 10.306 -1.227 -13.758 1.00 97.88 202 ALA A O 1
ATOM 1710 N N . ILE A 1 203 ? 12.363 -1.154 -14.677 1.00 98.00 203 ILE A N 1
ATOM 1711 C CA . ILE A 1 203 ? 12.721 -2.547 -14.381 1.00 98.00 203 ILE A CA 1
ATOM 1712 C C . ILE A 1 203 ? 12.769 -2.780 -12.864 1.00 98.00 203 ILE A C 1
ATOM 1714 O O . ILE A 1 203 ? 12.214 -3.766 -12.374 1.00 98.00 203 ILE A O 1
ATOM 1718 N N . TYR A 1 204 ? 13.330 -1.842 -12.092 1.00 97.94 204 TYR A N 1
ATOM 1719 C CA . TYR A 1 204 ? 13.283 -1.897 -10.625 1.00 97.94 204 TYR A CA 1
ATOM 1720 C C . TYR A 1 204 ? 11.840 -2.003 -10.104 1.00 97.94 204 TYR A C 1
ATOM 1722 O O . TYR A 1 204 ? 11.532 -2.878 -9.286 1.00 97.94 204 TYR A O 1
ATOM 1730 N N . TYR A 1 205 ? 10.934 -1.167 -10.622 1.00 97.81 205 TYR A N 1
ATOM 1731 C CA . TYR A 1 205 ? 9.517 -1.177 -10.254 1.00 97.81 205 TYR A CA 1
ATOM 1732 C C . TYR A 1 205 ? 8.708 -2.322 -10.878 1.00 97.81 205 TYR A C 1
ATOM 1734 O O . TYR A 1 205 ? 7.550 -2.497 -10.500 1.00 97.81 205 TYR A O 1
ATOM 1742 N N . ALA A 1 206 ? 9.264 -3.126 -11.782 1.00 97.81 206 ALA A N 1
ATOM 1743 C CA . ALA A 1 206 ? 8.515 -4.196 -12.426 1.00 97.81 206 ALA A CA 1
ATOM 1744 C C . ALA A 1 206 ? 8.083 -5.290 -11.432 1.00 97.81 206 ALA A C 1
ATOM 1746 O O . ALA A 1 206 ? 8.785 -5.604 -10.463 1.00 97.81 206 ALA A O 1
ATOM 1747 N N . ARG A 1 207 ? 6.901 -5.872 -11.668 1.00 96.62 207 ARG A N 1
ATOM 1748 C CA . ARG A 1 207 ? 6.338 -6.989 -10.882 1.00 96.62 207 ARG A CA 1
ATOM 1749 C C . ARG A 1 207 ? 6.604 -8.322 -11.564 1.00 96.62 207 ARG A C 1
ATOM 1751 O O . ARG A 1 207 ? 5.684 -9.026 -11.970 1.00 96.62 207 ARG A O 1
ATOM 1758 N N . VAL A 1 208 ? 7.891 -8.606 -11.705 1.00 97.06 208 VAL A N 1
ATOM 1759 C CA . VAL A 1 208 ? 8.454 -9.776 -12.382 1.00 97.06 208 VAL A CA 1
ATOM 1760 C C . VAL A 1 208 ? 9.537 -10.383 -11.496 1.00 97.06 208 VAL A C 1
ATOM 1762 O O . VAL A 1 208 ? 9.991 -9.739 -10.548 1.00 97.06 208 VAL A O 1
ATOM 1765 N N . THR A 1 209 ? 9.930 -11.620 -11.785 1.00 96.88 209 THR A N 1
ATOM 1766 C CA . THR A 1 209 ? 10.969 -12.322 -11.019 1.00 96.88 209 THR A CA 1
ATOM 1767 C C . THR A 1 209 ? 12.315 -11.605 -11.102 1.00 96.88 209 THR A C 1
ATOM 1769 O O . THR A 1 209 ? 12.603 -10.960 -12.112 1.00 96.88 209 THR A O 1
ATOM 1772 N N . ASP A 1 210 ? 13.171 -11.806 -10.101 1.00 97.06 210 ASP A N 1
ATOM 1773 C CA . ASP A 1 210 ? 14.530 -11.253 -10.093 1.00 97.06 210 ASP A CA 1
ATOM 1774 C C . ASP A 1 210 ? 15.354 -11.669 -11.313 1.00 97.06 210 ASP A C 1
ATOM 1776 O O . ASP A 1 210 ? 16.142 -10.883 -11.831 1.00 97.06 210 ASP A O 1
ATOM 1780 N N . GLU A 1 211 ? 15.135 -12.886 -11.812 1.00 97.62 211 GLU A N 1
ATOM 1781 C CA . GLU A 1 211 ? 15.819 -13.381 -13.003 1.00 97.62 211 GLU A CA 1
ATOM 1782 C C . GLU A 1 211 ? 15.489 -12.544 -14.243 1.00 97.62 211 GLU A C 1
ATOM 1784 O O . GLU A 1 211 ? 16.390 -12.034 -14.907 1.00 97.62 211 GLU A O 1
ATOM 1789 N N . VAL A 1 212 ? 14.201 -12.299 -14.492 1.00 97.88 212 VAL A N 1
ATOM 1790 C CA . VAL A 1 212 ? 13.748 -11.404 -15.569 1.00 97.88 212 VAL A CA 1
ATOM 1791 C C . VAL A 1 212 ? 14.309 -9.991 -15.379 1.00 97.88 212 VAL A C 1
ATOM 1793 O O . VAL A 1 212 ? 14.782 -9.391 -16.340 1.00 97.88 212 VAL A O 1
ATOM 1796 N N . LYS A 1 213 ? 14.336 -9.453 -14.149 1.00 98.44 213 LYS A N 1
ATOM 1797 C CA . LYS A 1 213 ? 14.923 -8.123 -13.905 1.00 98.44 213 LYS A CA 1
ATOM 1798 C C . LYS A 1 213 ? 16.402 -8.068 -14.274 1.00 98.44 213 LYS A C 1
ATOM 1800 O O . LYS A 1 213 ? 16.804 -7.126 -14.952 1.00 98.44 213 LYS A O 1
ATOM 1805 N N . ARG A 1 214 ? 17.203 -9.059 -13.868 1.00 98.38 214 ARG A N 1
ATOM 1806 C CA . ARG A 1 214 ? 18.630 -9.136 -14.225 1.00 98.38 214 ARG A CA 1
ATOM 1807 C C . ARG A 1 214 ? 18.825 -9.163 -15.737 1.00 98.38 214 ARG A C 1
ATOM 1809 O O . ARG A 1 214 ? 19.605 -8.369 -16.258 1.00 98.38 214 ARG A O 1
ATOM 1816 N N . GLN A 1 215 ? 18.070 -10.012 -16.434 1.00 98.06 215 GLN A N 1
ATOM 1817 C CA . GLN A 1 215 ? 18.127 -10.118 -17.892 1.00 98.06 215 GLN A CA 1
ATOM 1818 C C . GLN A 1 215 ? 17.774 -8.793 -18.576 1.00 98.06 215 GLN A C 1
ATOM 1820 O O . GLN A 1 215 ? 18.493 -8.355 -19.472 1.00 98.06 215 GLN A O 1
ATOM 1825 N N . LEU A 1 216 ? 16.717 -8.112 -18.122 1.00 97.88 216 LEU A N 1
ATOM 1826 C CA . LEU A 1 216 ? 16.318 -6.815 -18.672 1.00 97.88 216 LEU A CA 1
ATOM 1827 C C . LEU A 1 216 ? 17.353 -5.720 -18.405 1.00 97.88 216 LEU A C 1
ATOM 1829 O O . LEU A 1 216 ? 17.641 -4.938 -19.308 1.00 97.88 216 LEU A O 1
ATOM 1833 N N . LEU A 1 217 ? 17.940 -5.671 -17.205 1.00 97.94 217 LEU A N 1
ATOM 1834 C CA . LEU A 1 217 ? 18.985 -4.694 -16.884 1.00 97.94 217 LEU A CA 1
ATOM 1835 C C . LEU A 1 217 ? 20.231 -4.890 -17.754 1.00 97.94 217 LEU A C 1
ATOM 1837 O O . LEU A 1 217 ? 20.779 -3.908 -18.242 1.00 97.94 217 LEU A O 1
ATOM 1841 N N . MET A 1 218 ? 20.648 -6.137 -17.993 1.00 97.44 218 MET A N 1
ATOM 1842 C CA . MET A 1 218 ? 21.767 -6.443 -18.894 1.00 97.44 218 MET A CA 1
ATOM 1843 C C . MET A 1 218 ? 21.432 -6.098 -20.351 1.00 97.44 218 MET A C 1
ATOM 1845 O O . MET A 1 218 ? 22.237 -5.481 -21.043 1.00 97.44 218 MET A O 1
ATOM 1849 N N . LYS A 1 219 ? 20.228 -6.455 -20.818 1.00 95.94 219 LYS A N 1
ATOM 1850 C CA . LYS A 1 219 ? 19.767 -6.207 -22.193 1.00 95.94 219 LYS A CA 1
ATOM 1851 C C . LYS A 1 219 ? 19.658 -4.718 -22.525 1.00 95.94 219 LYS A C 1
ATOM 1853 O O . LYS A 1 219 ? 19.991 -4.319 -23.636 1.00 95.94 219 LYS A O 1
ATOM 1858 N N . HIS A 1 220 ? 19.174 -3.915 -21.581 1.00 94.19 220 HIS A N 1
ATOM 1859 C CA . HIS A 1 220 ? 18.964 -2.474 -21.749 1.00 94.19 220 HIS A CA 1
ATOM 1860 C C . HIS A 1 220 ? 20.083 -1.634 -21.122 1.00 94.19 220 HIS A C 1
ATOM 1862 O O . HIS A 1 220 ? 19.911 -0.437 -20.888 1.00 94.19 220 HIS A O 1
ATOM 1868 N N . PHE A 1 221 ? 21.232 -2.251 -20.844 1.00 93.56 221 PHE A N 1
ATOM 1869 C CA . PHE A 1 221 ? 22.392 -1.554 -20.320 1.00 93.56 221 PHE A CA 1
ATOM 1870 C C . PHE A 1 221 ? 22.903 -0.498 -21.311 1.00 93.56 221 PHE A C 1
ATOM 1872 O O . PHE A 1 221 ? 23.095 -0.761 -22.497 1.00 93.56 221 PHE A O 1
ATOM 1879 N N . SER A 1 222 ? 23.184 0.692 -20.787 1.00 92.94 222 SER A N 1
ATOM 1880 C CA . SER A 1 222 ? 23.902 1.759 -21.475 1.00 92.94 222 SER A CA 1
ATOM 1881 C C . SER A 1 222 ? 24.741 2.538 -20.469 1.00 92.94 222 SER A C 1
ATOM 1883 O O . SER A 1 222 ? 24.333 2.728 -19.320 1.00 92.94 222 SER A O 1
ATOM 1885 N N . PHE A 1 223 ? 25.892 3.040 -20.919 1.00 93.75 223 PHE A N 1
ATOM 1886 C CA . PHE A 1 223 ? 26.765 3.888 -20.108 1.00 93.75 223 PHE A CA 1
ATOM 1887 C C . PHE A 1 223 ? 26.095 5.199 -19.678 1.00 93.75 223 PHE A C 1
ATOM 1889 O O . PHE A 1 223 ? 26.414 5.703 -18.606 1.00 93.75 223 PHE A O 1
ATOM 1896 N N . ASP A 1 224 ? 25.128 5.711 -20.447 1.00 93.12 224 ASP A N 1
ATOM 1897 C CA . ASP A 1 224 ? 24.411 6.950 -20.108 1.00 93.12 224 ASP A CA 1
ATOM 1898 C C . ASP A 1 224 ? 23.538 6.803 -18.845 1.00 93.12 224 ASP A C 1
ATOM 1900 O O . ASP A 1 224 ? 23.189 7.795 -18.212 1.00 93.12 224 ASP A O 1
ATOM 1904 N N . GLY A 1 225 ? 23.186 5.568 -18.466 1.00 93.94 225 GLY A N 1
ATOM 1905 C CA . GLY A 1 225 ? 22.370 5.250 -17.290 1.00 93.94 225 GLY A CA 1
ATOM 1906 C C . GLY A 1 225 ? 23.147 4.600 -16.142 1.00 93.94 225 GLY A C 1
ATOM 1907 O O . GLY A 1 225 ? 22.524 3.992 -15.271 1.00 93.94 225 GLY A O 1
ATOM 1908 N N . ILE A 1 226 ? 24.486 4.665 -16.140 1.00 96.31 226 ILE A N 1
ATOM 1909 C CA . ILE A 1 226 ? 25.322 3.883 -15.212 1.00 96.31 226 ILE A CA 1
ATOM 1910 C C . ILE A 1 226 ? 25.030 4.174 -13.733 1.00 96.31 226 ILE A C 1
ATOM 1912 O O . ILE A 1 226 ? 24.944 3.240 -12.940 1.00 96.31 226 ILE A O 1
ATOM 1916 N N . ASP A 1 227 ? 24.794 5.434 -13.362 1.00 97.12 227 ASP A N 1
ATOM 1917 C CA . ASP A 1 227 ? 24.503 5.807 -11.972 1.00 97.12 227 ASP A CA 1
ATOM 1918 C C . ASP A 1 227 ? 23.189 5.183 -11.487 1.00 97.12 227 ASP A C 1
ATOM 1920 O O . ASP A 1 227 ? 23.114 4.620 -10.392 1.00 97.12 227 ASP A O 1
ATOM 1924 N N . ALA A 1 228 ? 22.159 5.211 -12.339 1.00 97.44 228 ALA A N 1
ATOM 1925 C CA . ALA A 1 228 ? 20.878 4.578 -12.051 1.00 97.44 228 ALA A CA 1
ATOM 1926 C C . ALA A 1 228 ? 21.016 3.052 -11.956 1.00 97.44 228 ALA A C 1
ATOM 1928 O O . ALA A 1 228 ? 20.396 2.434 -11.088 1.00 97.44 228 ALA A O 1
ATOM 1929 N N . LEU A 1 229 ? 21.842 2.444 -12.816 1.00 97.94 229 LEU A N 1
ATOM 1930 C CA . LEU A 1 229 ? 22.126 1.011 -12.772 1.00 97.94 229 LEU A CA 1
ATOM 1931 C C . LEU A 1 229 ? 22.793 0.624 -11.451 1.00 97.94 229 LEU A C 1
ATOM 1933 O O . LEU A 1 229 ? 22.331 -0.305 -10.794 1.00 97.94 229 LEU A O 1
ATOM 1937 N N . LEU A 1 230 ? 23.839 1.350 -11.043 1.00 98.12 230 LEU A N 1
ATOM 1938 C CA . LEU A 1 230 ? 24.544 1.120 -9.780 1.00 98.12 230 LEU A CA 1
ATOM 1939 C C . LEU A 1 230 ? 23.582 1.208 -8.592 1.00 98.12 230 LEU A C 1
ATOM 1941 O O . LEU A 1 230 ? 23.566 0.319 -7.740 1.00 98.12 230 LEU A O 1
ATOM 1945 N N . GLU A 1 231 ? 22.741 2.244 -8.546 1.00 98.31 231 GLU A N 1
ATOM 1946 C CA . GLU A 1 231 ? 21.757 2.409 -7.475 1.00 98.31 231 GLU A CA 1
ATOM 1947 C C . GLU A 1 231 ? 20.744 1.255 -7.438 1.00 98.31 231 GLU A C 1
ATOM 1949 O O . GLU A 1 231 ? 20.472 0.702 -6.368 1.00 98.31 231 GLU A O 1
ATOM 1954 N N . VAL A 1 232 ? 20.198 0.863 -8.592 1.00 98.12 232 VAL A N 1
ATOM 1955 C CA . VAL A 1 232 ? 19.226 -0.234 -8.682 1.00 98.12 232 VAL A CA 1
ATOM 1956 C C . VAL A 1 232 ? 19.857 -1.575 -8.308 1.00 98.12 232 VAL A C 1
ATOM 1958 O O . VAL A 1 232 ? 19.270 -2.304 -7.508 1.00 98.12 232 VAL A O 1
ATOM 1961 N N . CYS A 1 233 ? 21.049 -1.891 -8.814 1.00 98.00 233 CYS A N 1
ATOM 1962 C CA . CYS A 1 233 ? 21.745 -3.138 -8.497 1.00 98.00 233 CYS A CA 1
ATOM 1963 C C . CYS A 1 233 ? 22.095 -3.238 -7.011 1.00 98.00 233 CYS A C 1
ATOM 1965 O O . CYS A 1 233 ? 21.927 -4.306 -6.432 1.00 98.00 233 CYS A O 1
ATOM 1967 N N . ASN A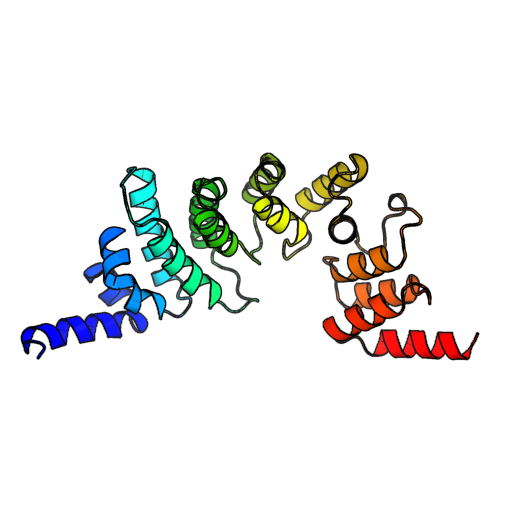 1 234 ? 22.496 -2.136 -6.370 1.00 97.75 234 ASN A N 1
ATOM 1968 C CA . ASN A 1 234 ? 22.747 -2.114 -4.927 1.00 97.75 234 ASN A CA 1
ATOM 1969 C C . ASN A 1 234 ? 21.469 -2.353 -4.108 1.00 97.75 234 ASN A C 1
ATOM 1971 O O . ASN A 1 234 ? 21.511 -3.009 -3.072 1.00 97.75 234 ASN A O 1
ATOM 1975 N N . ARG A 1 235 ? 20.318 -1.832 -4.554 1.00 97.75 235 ARG A N 1
ATOM 1976 C CA . ARG A 1 235 ? 19.030 -2.042 -3.866 1.00 97.75 235 ARG A CA 1
ATOM 1977 C C . ARG A 1 235 ? 18.483 -3.453 -4.023 1.00 97.75 235 ARG A C 1
ATOM 1979 O O . ARG A 1 235 ? 17.775 -3.919 -3.135 1.00 97.75 235 ARG A O 1
ATOM 1986 N N . LEU A 1 236 ? 18.739 -4.073 -5.170 1.00 96.75 236 LEU A N 1
ATOM 1987 C CA . LEU A 1 236 ? 18.254 -5.412 -5.499 1.00 96.75 236 LEU A CA 1
ATOM 1988 C C . LEU A 1 236 ? 19.273 -6.517 -5.189 1.00 96.75 236 LEU A C 1
ATOM 1990 O O . LEU A 1 236 ? 18.931 -7.684 -5.332 1.00 96.75 236 LEU A O 1
ATOM 1994 N N . ASP A 1 237 ? 20.486 -6.153 -4.768 1.00 97.75 237 ASP A N 1
ATOM 1995 C CA . ASP A 1 237 ? 21.612 -7.065 -4.543 1.00 97.75 237 ASP A CA 1
ATOM 1996 C C . ASP A 1 237 ? 21.959 -7.905 -5.791 1.00 97.75 237 ASP A C 1
ATOM 1998 O O . ASP A 1 237 ? 21.972 -9.135 -5.776 1.00 97.75 237 ASP A O 1
ATOM 2002 N N . TYR A 1 238 ? 22.188 -7.229 -6.927 1.00 98.12 238 TYR A N 1
ATOM 2003 C CA . TYR A 1 238 ? 22.492 -7.857 -8.226 1.00 98.12 238 TYR A CA 1
ATOM 2004 C C . TYR A 1 238 ? 23.950 -7.620 -8.678 1.00 98.12 238 TYR A C 1
ATOM 2006 O O . TYR A 1 238 ? 24.180 -6.895 -9.652 1.00 98.12 238 TYR A O 1
ATOM 2014 N N . PRO A 1 239 ? 24.958 -8.239 -8.034 1.00 97.81 239 PRO A N 1
ATOM 2015 C CA . PRO A 1 239 ? 26.364 -8.053 -8.407 1.00 97.81 239 PRO A CA 1
ATOM 2016 C C . PRO A 1 239 ? 26.678 -8.530 -9.833 1.00 97.81 239 PRO A C 1
ATOM 2018 O O . PRO A 1 239 ? 27.456 -7.889 -10.533 1.00 97.81 239 PRO A O 1
ATOM 2021 N N . SER A 1 240 ? 26.010 -9.581 -10.319 1.00 98.06 240 SER A N 1
ATOM 2022 C CA . SER A 1 240 ? 26.250 -10.131 -11.663 1.00 98.06 240 SER A CA 1
ATOM 2023 C C . SER A 1 240 ? 25.932 -9.152 -12.802 1.00 98.06 240 SER A C 1
ATOM 2025 O O . SER A 1 240 ? 26.560 -9.194 -13.857 1.00 98.06 240 SER A O 1
ATOM 2027 N N . VAL A 1 241 ? 24.982 -8.231 -12.600 1.00 98.06 241 VAL A N 1
ATOM 2028 C CA . VAL A 1 241 ? 24.682 -7.163 -13.571 1.00 98.06 241 VAL A CA 1
ATOM 2029 C C . VAL A 1 241 ? 25.825 -6.142 -13.621 1.00 98.06 241 VAL A C 1
ATOM 2031 O O . VAL A 1 241 ? 26.129 -5.610 -14.688 1.00 98.06 241 VAL A O 1
ATOM 2034 N N . LEU A 1 242 ? 26.484 -5.885 -12.487 1.00 97.94 242 LEU A N 1
ATOM 2035 C CA . LEU A 1 242 ? 27.631 -4.978 -12.410 1.00 97.94 242 LEU A CA 1
ATOM 2036 C C . LEU A 1 242 ? 28.885 -5.591 -13.037 1.00 97.94 242 LEU A C 1
ATOM 2038 O O . LEU A 1 242 ? 29.600 -4.895 -13.753 1.00 97.94 242 LEU A O 1
ATOM 2042 N N . GLU A 1 243 ? 29.119 -6.888 -12.826 1.00 97.81 243 GLU A N 1
ATOM 2043 C CA . GLU A 1 243 ? 30.183 -7.642 -13.503 1.00 97.81 243 GLU A CA 1
ATOM 2044 C C . GLU A 1 243 ? 30.020 -7.572 -15.028 1.00 97.81 243 GLU A C 1
ATOM 2046 O O . GLU A 1 243 ? 30.960 -7.218 -15.737 1.00 97.81 243 GLU A O 1
ATOM 2051 N N . PHE A 1 244 ? 28.798 -7.792 -15.528 1.00 97.75 244 PHE A N 1
ATOM 2052 C CA . PHE A 1 244 ? 28.480 -7.637 -16.948 1.00 97.75 244 PHE A CA 1
ATOM 2053 C C . PHE A 1 244 ? 28.783 -6.222 -17.471 1.00 97.75 244 PHE A C 1
ATOM 2055 O O . PHE A 1 244 ? 29.395 -6.067 -18.530 1.00 97.75 244 PHE A O 1
ATOM 2062 N N . ALA A 1 245 ? 28.375 -5.182 -16.737 1.00 96.75 245 ALA A N 1
ATOM 2063 C CA . ALA A 1 245 ? 28.620 -3.793 -17.127 1.00 96.75 245 ALA A CA 1
ATOM 2064 C C . ALA A 1 245 ? 30.122 -3.447 -17.145 1.00 96.75 245 ALA A C 1
ATOM 2066 O O . ALA A 1 245 ? 30.579 -2.731 -18.039 1.00 96.75 245 ALA A O 1
ATOM 2067 N N . LEU A 1 246 ? 30.898 -3.978 -16.193 1.00 97.19 246 LEU A N 1
ATOM 2068 C CA . LEU A 1 246 ? 32.351 -3.812 -16.133 1.00 97.19 246 LEU A CA 1
ATOM 2069 C C . LEU A 1 246 ? 33.048 -4.500 -17.315 1.00 97.19 246 LEU A C 1
ATOM 2071 O O . LEU A 1 246 ? 33.894 -3.893 -17.973 1.00 97.19 246 LEU A O 1
ATOM 2075 N N . ASP A 1 247 ? 32.652 -5.730 -17.640 1.00 97.12 247 ASP A N 1
ATOM 2076 C CA . ASP A 1 247 ? 33.168 -6.451 -18.806 1.00 97.12 247 ASP A CA 1
ATOM 2077 C C . ASP A 1 247 ? 32.858 -5.717 -20.115 1.00 97.12 247 ASP A C 1
ATOM 2079 O O . ASP A 1 247 ? 33.707 -5.644 -21.006 1.00 97.12 247 ASP A O 1
ATOM 2083 N N . ALA A 1 248 ? 31.657 -5.146 -20.237 1.00 95.19 248 ALA A N 1
ATOM 2084 C CA . ALA A 1 248 ? 31.287 -4.316 -21.378 1.00 95.19 248 ALA A CA 1
ATOM 2085 C C . ALA A 1 248 ? 32.147 -3.041 -21.468 1.00 95.19 248 ALA A C 1
ATOM 2087 O O . ALA A 1 248 ? 32.501 -2.627 -22.572 1.00 95.19 248 ALA A O 1
ATOM 2088 N N . ALA A 1 249 ? 32.525 -2.443 -20.332 1.00 95.00 249 ALA A N 1
ATOM 2089 C CA . ALA A 1 249 ? 33.402 -1.272 -20.278 1.00 95.00 249 ALA A CA 1
ATOM 2090 C C . ALA A 1 249 ? 34.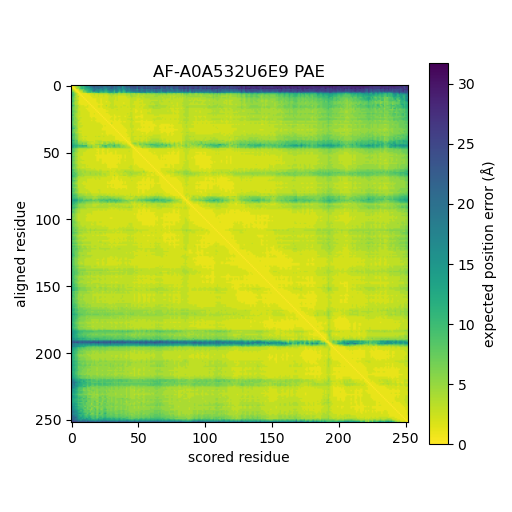823 -1.576 -20.767 1.00 95.00 249 ALA A C 1
ATOM 2092 O O . ALA A 1 249 ? 35.394 -0.775 -21.499 1.00 95.00 249 ALA A O 1
ATOM 2093 N N . HIS A 1 250 ? 35.376 -2.742 -20.421 1.00 95.50 250 HIS A N 1
ATOM 2094 C CA . HIS A 1 250 ? 36.712 -3.153 -20.869 1.00 95.50 250 HIS A CA 1
ATOM 2095 C C . HIS A 1 250 ? 36.805 -3.462 -22.370 1.00 95.50 250 HIS A C 1
ATOM 2097 O O . HIS A 1 250 ? 37.903 -3.481 -22.921 1.00 95.50 250 HIS A O 1
ATOM 2103 N N . ARG A 1 251 ? 35.678 -3.745 -23.034 1.00 92.75 251 ARG A N 1
ATOM 2104 C CA . ARG A 1 251 ? 35.631 -4.063 -24.474 1.00 92.75 251 ARG A CA 1
ATOM 2105 C C . ARG A 1 251 ? 35.482 -2.836 -25.377 1.00 92.75 251 ARG A C 1
ATOM 2107 O O . ARG A 1 251 ? 35.483 -3.004 -26.596 1.00 92.75 251 ARG A O 1
ATOM 2114 N N . ARG A 1 252 ? 35.282 -1.654 -24.800 1.00 82.06 252 ARG A N 1
ATOM 2115 C CA . ARG A 1 252 ? 35.086 -0.392 -25.518 1.00 82.06 252 ARG A CA 1
ATOM 2116 C C . ARG A 1 252 ? 36.419 0.282 -25.821 1.00 82.06 252 ARG A C 1
ATOM 2118 O O . ARG A 1 252 ? 36.504 0.875 -26.918 1.00 82.06 252 ARG A O 1
#

Nearest PDB structures (foldseek):
  5oqr-assembly1_A  TM=4.096E-01  e=5.373E-01  Schizosaccharomyces pombe 972h-
  8rbz-assembly1_d  TM=4.371E-01  e=1.739E+00  Homo sapiens
  9g6k-assembly1_Lb  TM=3.338E-01  e=3.582E+00  Toxoplasma gondii
  5h78-assembly1_B  TM=2.034E-01  e=2.732E+00  Homo sapiens
  7pw9-assembly1_A  TM=3.216E-01  e=7.379E+00  Homo sapiens